Protein AF-A0A965PCT8-F1 (afdb_monomer_lite)

Secondary structure (DSSP, 8-state):
-EE-TTS-EE-SSSTT-HHHHHHHHHHTT---GGGSPPPHHHHHHHHHHHHHHHHHHHHHHHHHHHHHTTHHHHHHHHHHHHHHSTTSSTTHHHHHHHS-SSPPPS-GGGHHHHHHTTS-TT-EEEEE-TT--SSGGGGGGEEEHHHHHHSSS-SSSEEEEEEE-TT--S--GGGEEEE-EEEEEE--SSEE-SSTTSEEPP-SHHHHHHHHHHHHHHHHHHHHHHTPPEEEEEE-SSS-EEEEEE--SSSHHHHGGGTTTS-HHHHH-TTPEEEPTTSB-TTT-PBPEEEEE-------

Structure (mmCIF, N/CA/C/O backbone):
data_AF-A0A965PCT8-F1
#
_entry.id   AF-A0A965PCT8-F1
#
loop_
_atom_site.group_PDB
_atom_site.id
_atom_site.type_symbol
_atom_site.label_atom_id
_atom_site.label_alt_id
_atom_site.label_comp_id
_atom_site.label_asym_id
_atom_site.label_entity_id
_atom_site.label_seq_id
_atom_site.pdbx_PDB_ins_code
_atom_site.Cartn_x
_atom_site.Cartn_y
_atom_site.Cartn_z
_atom_site.occupancy
_atom_site.B_iso_or_equiv
_atom_site.auth_seq_id
_atom_site.auth_comp_id
_atom_site.auth_asym_id
_atom_site.auth_atom_id
_atom_site.pdbx_PDB_model_num
ATOM 1 N N . MET A 1 1 ? -53.221 8.698 -1.332 1.00 56.00 1 MET A N 1
ATOM 2 C CA . MET A 1 1 ? -52.367 8.460 -0.148 1.00 56.00 1 MET A CA 1
ATOM 3 C C . MET A 1 1 ? -52.777 7.121 0.449 1.00 56.00 1 MET A C 1
ATOM 5 O O . MET A 1 1 ? -53.973 6.864 0.465 1.00 56.00 1 MET A O 1
ATOM 9 N N . LYS A 1 2 ? -51.848 6.238 0.834 1.00 52.03 2 LYS A N 1
ATOM 10 C CA . LYS A 1 2 ? -52.188 4.989 1.538 1.00 52.03 2 LYS A CA 1
ATOM 11 C C . LYS A 1 2 ? -51.575 5.073 2.934 1.00 52.03 2 LYS A C 1
ATOM 13 O O . LYS A 1 2 ? -50.391 5.389 3.041 1.00 52.03 2 LYS A O 1
ATOM 18 N N . ILE A 1 3 ? -52.400 4.873 3.953 1.00 57.12 3 ILE A N 1
ATOM 19 C CA . ILE A 1 3 ? -51.958 4.699 5.336 1.00 57.12 3 ILE A CA 1
ATOM 20 C C . ILE A 1 3 ? -51.705 3.203 5.481 1.00 57.12 3 ILE A C 1
ATOM 22 O O . ILE A 1 3 ? -52.581 2.409 5.136 1.00 57.12 3 ILE A O 1
ATOM 26 N N . PHE A 1 4 ? -50.490 2.824 5.849 1.00 64.81 4 PHE A N 1
ATOM 27 C CA . PHE A 1 4 ? -50.163 1.436 6.155 1.00 64.81 4 PHE A CA 1
ATOM 28 C C . PHE A 1 4 ? -50.527 1.146 7.613 1.00 64.81 4 PHE A C 1
ATOM 30 O O . PHE A 1 4 ? -50.574 2.063 8.432 1.00 64.81 4 PHE A O 1
ATOM 37 N N . ASP A 1 5 ? -50.777 -0.121 7.940 1.00 58.00 5 ASP A N 1
ATOM 38 C CA . ASP A 1 5 ? -51.249 -0.538 9.271 1.00 58.00 5 ASP A CA 1
ATOM 39 C C . ASP A 1 5 ? -50.235 -0.250 10.397 1.00 58.00 5 ASP A C 1
ATOM 41 O O . ASP A 1 5 ? -50.584 -0.223 11.571 1.00 58.00 5 ASP A O 1
ATOM 45 N N . ASP A 1 6 ? -48.982 0.038 10.040 1.00 65.69 6 ASP A N 1
ATOM 46 C CA . ASP A 1 6 ? -47.916 0.483 10.943 1.00 65.69 6 ASP A CA 1
ATOM 47 C C . ASP A 1 6 ? -47.846 2.014 11.123 1.00 65.69 6 ASP A C 1
ATOM 49 O O . ASP A 1 6 ? -46.884 2.541 11.685 1.00 65.69 6 ASP A O 1
ATOM 53 N N . GLY A 1 7 ? -48.836 2.745 10.604 1.00 59.91 7 GLY A N 1
ATOM 54 C CA . GLY A 1 7 ? -48.911 4.201 10.675 1.00 59.91 7 GLY A CA 1
ATOM 55 C C . GLY A 1 7 ? -47.967 4.932 9.718 1.00 59.91 7 GLY A C 1
ATOM 56 O O . GLY A 1 7 ? -47.865 6.158 9.784 1.00 59.91 7 GLY A O 1
ATOM 57 N N . ARG A 1 8 ? -47.266 4.236 8.810 1.00 61.53 8 ARG A N 1
ATOM 58 C CA . ARG A 1 8 ? -46.458 4.895 7.775 1.00 61.53 8 ARG A CA 1
ATOM 59 C C . ARG A 1 8 ? -47.351 5.395 6.639 1.00 61.53 8 ARG A C 1
ATOM 61 O O . ARG A 1 8 ? -48.350 4.783 6.268 1.00 61.53 8 ARG A O 1
ATOM 68 N N . PHE A 1 9 ? -46.951 6.510 6.036 1.00 66.19 9 PHE A N 1
ATOM 69 C CA . PHE A 1 9 ? -47.604 7.101 4.868 1.00 66.19 9 PHE A CA 1
ATOM 70 C C . PHE A 1 9 ? -46.591 7.162 3.725 1.00 66.19 9 PHE A C 1
ATOM 72 O O . PHE A 1 9 ? -45.468 7.639 3.914 1.00 66.19 9 PHE A O 1
ATOM 79 N N . ALA A 1 10 ? -46.971 6.696 2.535 1.00 66.75 10 ALA A N 1
ATOM 80 C CA . ALA A 1 10 ? -46.157 6.855 1.331 1.00 66.75 10 ALA A CA 1
ATOM 81 C C . ALA A 1 10 ? -47.017 7.229 0.120 1.00 66.75 10 ALA A C 1
ATOM 83 O O . ALA A 1 10 ? -48.188 6.840 0.004 1.00 66.75 10 ALA A O 1
ATOM 84 N N . CYS A 1 11 ? -46.424 7.973 -0.814 1.00 72.00 11 CYS A N 1
ATOM 85 C CA . CYS A 1 11 ? -47.025 8.177 -2.122 1.00 72.00 11 CYS A CA 1
ATOM 86 C C . CYS A 1 11 ? -47.074 6.842 -2.866 1.00 72.00 11 CYS A C 1
ATOM 88 O O . CYS A 1 11 ? -46.042 6.222 -3.110 1.00 72.00 11 CYS A O 1
ATOM 90 N N . ARG A 1 12 ? -48.274 6.410 -3.267 1.00 74.25 12 ARG A N 1
ATOM 91 C CA . ARG A 1 12 ? -48.452 5.183 -4.061 1.00 74.25 12 ARG A CA 1
ATOM 92 C C . ARG A 1 12 ? -47.801 5.292 -5.447 1.00 74.25 12 ARG A C 1
ATOM 94 O O . ARG A 1 12 ? -47.441 4.271 -6.011 1.00 74.25 12 ARG A O 1
ATOM 101 N N . LYS A 1 13 ? -47.671 6.512 -5.982 1.00 78.31 13 LYS A N 1
ATOM 102 C CA . LYS A 1 13 ? -47.160 6.780 -7.334 1.00 78.31 13 LYS A CA 1
ATOM 103 C C . LYS A 1 13 ? -45.629 6.896 -7.390 1.00 78.31 13 LYS A C 1
ATOM 105 O O . LYS A 1 13 ? -45.053 6.571 -8.417 1.00 78.31 13 LYS A O 1
ATOM 110 N N . CYS A 1 14 ? -44.988 7.298 -6.291 1.00 78.12 14 CYS A N 1
ATOM 111 C CA . CYS A 1 14 ? -43.535 7.491 -6.197 1.00 78.12 14 CYS A CA 1
ATOM 112 C C . CYS A 1 14 ? -42.961 6.683 -5.018 1.00 78.12 14 CYS A C 1
ATOM 114 O O . CYS A 1 14 ? -42.423 7.243 -4.061 1.00 78.12 14 CYS A O 1
ATOM 116 N N . GLN A 1 15 ? -43.152 5.360 -5.022 1.00 70.19 15 GLN A N 1
ATOM 117 C CA . GLN A 1 15 ? -42.608 4.500 -3.967 1.00 70.19 15 GLN A CA 1
ATOM 118 C C . GLN A 1 15 ? -41.072 4.492 -4.013 1.00 70.19 15 GLN A C 1
ATOM 120 O O . GLN A 1 15 ? -40.483 4.290 -5.067 1.00 70.19 15 GLN A O 1
ATOM 125 N N . GLY A 1 16 ? -40.426 4.708 -2.862 1.00 74.69 16 GLY A N 1
ATOM 126 C CA . GLY A 1 16 ? -38.961 4.702 -2.726 1.00 74.69 16 GLY A CA 1
ATOM 127 C C . GLY A 1 16 ? -38.271 6.049 -2.976 1.00 74.69 16 GLY A C 1
ATOM 128 O O . GLY A 1 16 ? -37.110 6.206 -2.602 1.00 74.69 16 GLY A O 1
ATOM 129 N N . ASP A 1 17 ? -38.978 7.041 -3.518 1.00 77.69 17 ASP A N 1
ATOM 130 C CA . ASP A 1 17 ? -38.427 8.377 -3.756 1.00 77.69 17 ASP A CA 1
ATOM 131 C C . ASP A 1 17 ? -38.306 9.168 -2.440 1.00 77.69 17 ASP A C 1
ATOM 133 O O . ASP A 1 17 ? -39.295 9.582 -1.822 1.00 77.69 17 ASP A O 1
ATOM 137 N N . GLN A 1 18 ? -37.064 9.372 -1.994 1.00 74.38 18 GLN A N 1
ATOM 138 C CA . GLN A 1 18 ? -36.769 10.101 -0.762 1.00 74.38 18 GLN A CA 1
ATOM 139 C C . GLN A 1 18 ? -37.053 11.604 -0.863 1.00 74.38 18 GLN A C 1
ATOM 141 O O . GLN A 1 18 ? -37.349 12.217 0.163 1.00 74.38 18 GLN A O 1
ATOM 146 N N . GLY A 1 19 ? -36.956 12.204 -2.052 1.00 77.38 19 GLY A N 1
ATOM 147 C CA . GLY A 1 19 ? -37.267 13.616 -2.276 1.00 77.38 19 GLY A CA 1
ATOM 148 C C . GLY A 1 19 ? -38.768 13.856 -2.169 1.00 77.38 19 GLY A C 1
ATOM 149 O O . GLY A 1 19 ? -39.216 14.663 -1.356 1.00 77.38 19 GLY A O 1
ATOM 150 N N . HIS A 1 20 ? -39.552 13.045 -2.874 1.00 76.88 20 HIS A N 1
ATOM 151 C CA . HIS A 1 20 ? -41.008 13.147 -2.852 1.00 76.88 20 HIS A CA 1
ATOM 152 C C . HIS A 1 20 ? -41.611 12.835 -1.470 1.00 76.88 20 HIS A C 1
ATOM 154 O O . HIS A 1 20 ? -42.574 13.463 -1.026 1.00 76.88 20 HIS A O 1
ATOM 160 N N . ARG A 1 21 ? -41.016 11.893 -0.726 1.00 70.69 21 ARG A N 1
ATOM 161 C CA . ARG A 1 21 ? -41.413 11.616 0.663 1.00 70.69 21 ARG A CA 1
ATOM 162 C C . ARG A 1 21 ? -41.174 12.818 1.587 1.00 70.69 21 ARG A C 1
ATOM 164 O O . ARG A 1 21 ? -42.000 13.055 2.465 1.00 70.69 21 ARG A O 1
ATOM 171 N N . LYS A 1 22 ? -40.091 13.581 1.385 1.00 70.88 22 LYS A N 1
ATOM 172 C CA . LYS A 1 22 ? -39.810 14.808 2.154 1.00 70.88 22 LYS A CA 1
ATOM 173 C C . LYS A 1 22 ? -40.828 15.906 1.869 1.00 70.88 22 LYS A C 1
ATOM 175 O O . LYS A 1 22 ? -41.275 16.550 2.809 1.00 70.88 22 LYS A O 1
ATOM 180 N N . GLU A 1 23 ? -41.225 16.088 0.612 1.00 76.75 23 GLU A N 1
ATOM 181 C CA . GLU A 1 23 ? -42.255 17.069 0.242 1.00 76.75 23 GLU A CA 1
ATOM 182 C C . GLU A 1 23 ? -43.597 16.759 0.910 1.00 76.75 23 GLU A C 1
ATOM 184 O O . GLU A 1 23 ? -44.227 17.646 1.479 1.00 76.75 23 GLU A O 1
ATOM 189 N N . ILE A 1 24 ? -44.007 15.486 0.926 1.00 71.81 24 ILE A N 1
ATOM 190 C CA . ILE A 1 24 ? -45.234 15.059 1.613 1.00 71.81 24 ILE A CA 1
ATOM 191 C C . ILE A 1 24 ? -45.143 15.304 3.122 1.00 71.81 24 ILE A C 1
ATOM 193 O O . ILE A 1 24 ? -46.118 15.742 3.726 1.00 71.81 24 ILE A O 1
ATOM 197 N N . TRP A 1 25 ? -43.989 15.039 3.742 1.00 72.75 25 TRP A N 1
ATOM 198 C CA . TRP A 1 25 ? -43.780 15.290 5.172 1.00 72.75 25 TRP A CA 1
ATOM 199 C C . TRP A 1 25 ? -43.828 16.783 5.505 1.00 72.75 25 TRP A C 1
ATOM 201 O O . TRP A 1 25 ? -44.494 17.165 6.466 1.00 72.75 25 TRP A O 1
ATOM 211 N N . ALA A 1 26 ? -43.212 17.620 4.667 1.00 73.06 26 ALA A N 1
ATOM 212 C CA . ALA A 1 26 ? -43.273 19.071 4.789 1.00 73.06 26 ALA A CA 1
ATOM 213 C C . ALA A 1 26 ? -44.715 19.593 4.657 1.00 73.06 26 ALA A C 1
ATOM 215 O O . ALA A 1 26 ? -45.154 20.385 5.490 1.00 73.06 26 ALA A O 1
ATOM 216 N N . LEU A 1 27 ? -45.479 19.101 3.673 1.00 75.31 27 LEU A N 1
ATOM 217 C CA . LEU A 1 27 ? -46.894 19.452 3.483 1.00 75.31 27 LEU A CA 1
ATO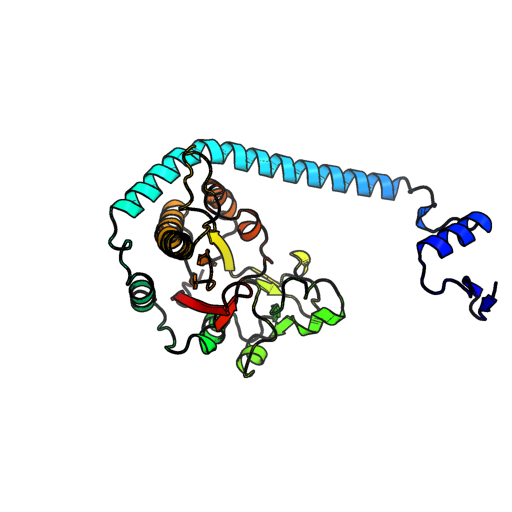M 218 C C . LEU A 1 27 ? -47.786 18.980 4.640 1.00 75.31 27 LEU A C 1
ATOM 220 O O . LEU A 1 27 ? -48.744 19.660 4.993 1.00 75.31 27 LEU A O 1
ATOM 224 N N . ALA A 1 28 ? -47.466 17.836 5.247 1.00 71.19 28 ALA A N 1
ATOM 225 C CA . ALA A 1 28 ? -48.177 17.301 6.407 1.00 71.19 28 ALA A CA 1
ATOM 226 C C . ALA A 1 28 ? -47.763 17.958 7.740 1.00 71.19 28 ALA A C 1
ATOM 228 O O . ALA A 1 28 ? -48.263 17.564 8.792 1.00 71.19 28 ALA A O 1
ATOM 229 N N . GLY A 1 29 ? -46.830 18.918 7.726 1.00 69.06 29 GLY A N 1
ATOM 230 C CA . GLY A 1 29 ? -46.303 19.558 8.936 1.00 69.06 29 GLY A CA 1
ATOM 231 C C . GLY A 1 29 ? -45.450 18.634 9.816 1.00 69.06 29 GLY A C 1
ATOM 232 O O . GLY A 1 29 ? -45.104 19.000 10.941 1.00 69.06 29 GLY A O 1
ATOM 233 N N . ILE A 1 30 ? -45.087 17.447 9.321 1.00 68.56 30 ILE A N 1
ATOM 234 C CA . ILE A 1 30 ? -44.242 16.483 10.025 1.00 68.56 30 ILE A CA 1
ATOM 235 C C . ILE A 1 30 ? -42.791 16.904 9.804 1.00 68.56 30 ILE A C 1
ATOM 237 O O . ILE A 1 30 ? -42.166 16.571 8.797 1.00 68.56 30 ILE A O 1
ATOM 241 N N . ARG A 1 31 ? -42.256 17.660 10.762 1.00 61.47 31 ARG A N 1
ATOM 242 C CA . ARG A 1 31 ? -40.830 17.996 10.821 1.00 61.47 31 ARG A CA 1
ATOM 243 C C . ARG A 1 31 ? -40.025 16.713 11.011 1.00 61.47 31 ARG A C 1
ATOM 245 O O . ARG A 1 31 ? -40.294 15.944 11.933 1.00 61.47 31 ARG A O 1
ATOM 252 N N . GLY A 1 32 ? -39.064 16.456 10.126 1.00 63.03 32 GLY A N 1
ATOM 253 C CA . GLY A 1 32 ? -38.216 15.272 10.243 1.00 63.03 32 GLY A CA 1
ATOM 254 C C . GLY A 1 32 ? -37.341 15.351 11.497 1.00 63.03 32 GLY A C 1
ATOM 255 O O . GLY A 1 32 ? -37.091 16.433 12.017 1.00 63.03 32 GLY A O 1
ATOM 256 N N . GLU A 1 33 ? -36.779 14.230 11.957 1.00 56.91 33 GLU A N 1
ATOM 257 C CA . GLU A 1 33 ? -35.788 14.227 13.055 1.00 56.91 33 GLU A CA 1
ATOM 258 C C . GLU A 1 33 ? -34.595 15.172 12.813 1.00 56.91 33 GLU A C 1
ATOM 260 O O . GLU A 1 33 ? -33.949 15.600 13.766 1.00 56.91 33 GLU A O 1
ATOM 265 N N . ARG A 1 34 ? -34.316 15.532 11.551 1.00 57.81 34 ARG A N 1
ATOM 266 C CA . ARG A 1 34 ? -33.291 16.520 11.170 1.00 57.81 34 ARG A CA 1
ATOM 267 C C . ARG A 1 34 ? -33.723 17.982 11.326 1.00 57.81 34 ARG A C 1
ATOM 269 O O . ARG A 1 34 ? -32.855 18.843 11.346 1.00 57.81 34 ARG A O 1
ATOM 276 N N . ASP A 1 35 ? -35.019 18.253 11.455 1.00 60.84 35 ASP A N 1
ATOM 277 C CA . ASP A 1 35 ? -35.570 19.598 11.675 1.00 60.84 35 ASP A CA 1
ATOM 278 C C . ASP A 1 35 ? -35.685 19.932 13.170 1.00 60.84 35 ASP A C 1
ATOM 280 O O . ASP A 1 35 ? -36.128 21.026 13.539 1.00 60.84 35 ASP A O 1
ATOM 284 N N . ARG A 1 36 ? -35.302 18.998 14.057 1.00 73.00 36 ARG A N 1
ATOM 285 C CA . ARG A 1 36 ? -35.194 19.299 15.482 1.00 73.00 36 ARG A CA 1
ATOM 286 C C . ARG A 1 36 ? -34.071 20.322 15.676 1.00 73.00 36 ARG A C 1
ATOM 288 O O . ARG A 1 36 ? -32.978 20.122 15.139 1.00 73.00 36 ARG A O 1
ATOM 295 N N . PRO A 1 37 ? -34.300 21.400 16.445 1.00 76.38 37 PRO A N 1
ATOM 296 C CA . PRO A 1 37 ? -33.230 22.309 16.810 1.00 76.38 37 PRO A CA 1
ATOM 297 C C . PRO A 1 37 ? -32.115 21.508 17.474 1.00 76.38 37 PRO A C 1
ATOM 299 O O . PRO A 1 37 ? -32.353 20.780 18.438 1.00 76.38 37 PRO A O 1
ATOM 302 N N . GLU A 1 38 ? -30.907 21.625 16.936 1.00 82.25 38 GLU A N 1
ATOM 303 C CA . GLU A 1 38 ? -29.738 20.961 17.495 1.00 82.25 38 GLU A CA 1
ATOM 304 C C . GLU A 1 38 ? -29.560 21.404 18.954 1.00 82.25 38 GLU A C 1
ATOM 306 O O . GLU A 1 38 ? -29.545 22.605 19.270 1.00 82.25 38 GLU A O 1
ATOM 311 N N . THR A 1 39 ? -29.460 20.435 19.863 1.00 90.94 39 THR A N 1
ATOM 312 C CA . THR A 1 39 ? -29.333 20.735 21.289 1.00 90.94 39 THR A CA 1
ATOM 313 C C . THR A 1 39 ? -28.009 21.460 21.560 1.00 90.94 39 THR A C 1
ATOM 315 O O . THR A 1 39 ? -27.023 21.262 20.841 1.00 90.94 39 THR A O 1
ATOM 318 N N . PRO A 1 40 ? -27.908 22.265 22.636 1.00 92.62 40 PRO A N 1
ATOM 319 C CA . PRO A 1 40 ? -26.640 22.890 23.012 1.00 92.62 40 PRO A CA 1
ATOM 320 C C . PRO A 1 40 ? -25.485 21.888 23.166 1.00 92.62 40 PRO A C 1
ATOM 322 O O . PRO A 1 40 ? -24.339 22.226 22.877 1.00 92.62 40 PRO A O 1
ATOM 325 N N . ARG A 1 41 ? -25.778 20.650 23.590 1.00 88.50 41 ARG A N 1
ATOM 326 C CA . ARG A 1 41 ? -24.794 19.567 23.725 1.00 88.50 41 ARG A CA 1
ATOM 327 C C . ARG A 1 41 ? -24.319 19.046 22.365 1.00 88.50 41 ARG A C 1
ATOM 329 O O . ARG A 1 41 ? -23.115 18.897 22.183 1.00 88.50 41 ARG A O 1
ATOM 336 N N . GLU A 1 42 ? -25.230 18.800 21.423 1.00 84.88 42 GLU A N 1
ATOM 337 C CA . GLU A 1 42 ? -24.893 18.352 20.061 1.00 84.88 42 GLU A CA 1
ATOM 338 C C . GLU A 1 42 ? -24.087 19.408 19.303 1.00 84.88 42 GLU A C 1
ATOM 340 O O . GLU A 1 42 ? -23.048 19.084 18.730 1.00 84.88 42 GLU A O 1
ATOM 345 N N . ARG A 1 43 ? -24.490 20.682 19.394 1.00 88.19 43 ARG A N 1
ATOM 346 C CA . ARG A 1 43 ? -23.752 21.801 18.794 1.00 88.19 43 ARG A CA 1
ATOM 347 C C . ARG A 1 43 ? -22.326 21.896 19.342 1.00 88.19 43 ARG A C 1
ATOM 349 O O . ARG A 1 43 ? -21.382 21.946 18.559 1.00 88.19 43 ARG A O 1
ATOM 356 N N . ARG A 1 44 ? -22.150 21.833 20.672 1.00 90.12 44 ARG A N 1
ATOM 357 C CA . ARG A 1 44 ? -20.816 21.807 21.307 1.00 90.12 44 ARG A CA 1
ATOM 358 C C . ARG A 1 44 ? -19.984 20.609 20.850 1.00 90.12 44 ARG A C 1
ATOM 360 O O . ARG A 1 44 ? -18.798 20.767 20.585 1.00 90.12 44 ARG A O 1
ATOM 367 N N . ALA A 1 45 ? -20.586 19.423 20.743 1.00 83.69 45 ALA A N 1
ATOM 368 C CA . ALA A 1 45 ? -19.892 18.226 20.273 1.00 83.69 45 ALA A CA 1
ATOM 369 C C . ALA A 1 45 ? -19.462 18.348 18.801 1.00 83.69 45 ALA A C 1
ATOM 371 O O . ALA A 1 45 ? -18.345 17.967 18.458 1.00 83.69 45 ALA A O 1
ATOM 372 N N . ARG A 1 46 ? -20.311 18.913 17.933 1.00 88.38 46 ARG A N 1
ATOM 373 C CA . ARG A 1 46 ? -19.975 19.176 16.527 1.00 88.38 46 ARG A CA 1
ATOM 374 C C . ARG A 1 46 ? -18.852 20.202 16.400 1.00 88.38 46 ARG A C 1
ATOM 376 O O . ARG A 1 46 ? -17.900 19.963 15.666 1.00 88.38 46 ARG A O 1
ATOM 383 N N . GLU A 1 47 ? -18.940 21.313 17.126 1.00 92.19 47 GLU A N 1
ATOM 384 C CA . GLU A 1 47 ? -17.893 22.342 17.157 1.00 92.19 47 GLU A CA 1
ATOM 385 C C . GLU A 1 47 ? -16.565 21.791 17.686 1.00 92.19 47 GLU A C 1
ATOM 387 O O . GLU A 1 47 ? -15.517 22.109 17.132 1.00 92.19 47 GLU A O 1
ATOM 392 N N . ALA A 1 48 ? -16.594 20.940 18.716 1.00 88.12 48 ALA A N 1
ATOM 393 C CA . ALA A 1 48 ? -15.399 20.275 19.227 1.00 88.12 48 ALA A CA 1
ATOM 394 C C . ALA A 1 48 ? -14.746 19.381 18.160 1.00 88.12 48 ALA A C 1
ATOM 396 O O . ALA A 1 48 ? -13.549 19.516 17.930 1.00 88.12 48 ALA A O 1
ATOM 397 N N . ARG A 1 49 ? -15.533 18.558 17.449 1.00 83.25 49 ARG A N 1
ATOM 398 C CA . ARG A 1 49 ? -15.038 17.714 16.343 1.00 83.25 49 ARG A CA 1
ATOM 399 C C . ARG A 1 49 ? -14.451 18.531 15.194 1.00 83.25 49 ARG A C 1
ATOM 401 O O . ARG A 1 49 ? -13.436 18.145 14.631 1.00 83.25 49 ARG A O 1
ATOM 408 N N . LEU A 1 50 ? -15.080 19.653 14.840 1.00 83.62 50 LEU A N 1
ATOM 409 C CA . LEU A 1 50 ? -14.553 20.552 13.808 1.00 83.62 50 LEU A CA 1
ATOM 410 C C . LEU A 1 50 ? -13.220 21.167 14.246 1.00 83.62 50 LEU A C 1
ATOM 412 O O . LEU A 1 50 ? -12.264 21.130 13.486 1.00 83.62 50 LEU A O 1
ATOM 416 N N . ARG A 1 51 ? -13.119 21.652 15.490 1.00 87.69 51 ARG A N 1
ATOM 417 C CA . ARG A 1 51 ? -11.866 22.209 16.027 1.00 87.69 51 ARG A CA 1
ATOM 418 C C . ARG A 1 51 ? -10.745 21.181 16.114 1.00 87.69 51 ARG A C 1
ATOM 420 O O . ARG A 1 51 ? -9.592 21.550 15.922 1.00 87.69 51 ARG A O 1
ATOM 427 N N . GLU A 1 52 ? -11.068 19.943 16.470 1.00 79.06 52 GLU A N 1
ATOM 428 C CA . GLU A 1 52 ? -10.120 18.829 16.493 1.00 79.06 52 GLU A CA 1
ATOM 429 C C . GLU A 1 52 ? -9.601 18.548 15.083 1.00 79.06 52 GLU A C 1
ATOM 431 O O . GLU A 1 52 ? -8.395 18.622 14.870 1.00 79.06 52 GLU A O 1
ATOM 436 N N . ARG A 1 53 ? -10.499 18.406 14.100 1.00 70.81 53 ARG A N 1
ATOM 437 C CA . ARG A 1 53 ? -10.126 18.253 12.688 1.00 70.81 53 ARG A CA 1
ATOM 438 C C . ARG A 1 53 ? -9.261 19.413 12.181 1.00 70.81 53 ARG A C 1
ATOM 440 O O . ARG A 1 53 ? -8.245 19.182 11.542 1.00 70.81 53 ARG A O 1
ATOM 447 N N . ASP A 1 54 ? -9.618 20.655 12.510 1.00 80.19 54 ASP A N 1
ATOM 448 C CA . ASP A 1 54 ? -8.852 21.846 12.114 1.00 80.19 54 ASP A CA 1
ATOM 449 C C . ASP A 1 54 ? -7.484 21.934 12.822 1.00 80.19 54 ASP A C 1
ATOM 451 O O . ASP A 1 54 ? -6.579 22.632 12.359 1.00 80.19 54 ASP A O 1
ATOM 455 N N . ARG A 1 55 ? -7.321 21.311 13.998 1.00 77.94 55 ARG A N 1
ATOM 456 C CA . ARG A 1 55 ? -6.012 21.179 14.662 1.00 77.94 55 ARG A CA 1
ATOM 457 C C . ARG A 1 55 ? -5.180 20.105 13.977 1.00 77.94 55 ARG A C 1
ATOM 459 O O . ARG A 1 55 ? -4.057 20.405 13.600 1.00 77.94 55 ARG A O 1
ATOM 466 N N . GLU A 1 56 ? -5.747 18.924 13.748 1.00 66.56 56 GLU A N 1
ATOM 467 C CA . GLU A 1 56 ? -5.088 17.830 13.025 1.00 66.56 56 GLU A CA 1
ATOM 468 C C . GLU A 1 56 ? -4.619 18.272 11.633 1.00 66.56 56 GLU A C 1
ATOM 470 O O . GLU A 1 56 ? -3.499 17.971 11.228 1.00 66.56 56 GLU A O 1
ATOM 475 N N . GLU A 1 57 ? -5.444 19.036 10.914 1.00 69.12 57 GLU A N 1
ATOM 476 C CA . GLU A 1 57 ? -5.109 19.573 9.595 1.00 69.12 57 GLU A CA 1
ATOM 477 C C . GLU A 1 57 ? -3.974 20.606 9.661 1.00 69.12 57 GLU A C 1
ATOM 479 O O . GLU A 1 57 ? -3.046 20.546 8.855 1.00 69.12 57 GLU A O 1
ATOM 484 N N . ARG A 1 58 ? -3.979 21.499 10.661 1.00 73.19 58 ARG A N 1
ATOM 485 C CA . ARG A 1 58 ? -2.886 22.465 10.875 1.00 73.19 58 ARG A CA 1
ATOM 486 C C . ARG A 1 58 ? -1.585 21.800 11.300 1.00 73.19 58 ARG A C 1
ATOM 488 O O . ARG A 1 58 ? -0.530 22.175 10.797 1.00 73.19 58 ARG A O 1
ATOM 495 N N . ASP A 1 59 ? -1.647 20.823 12.197 1.00 64.00 59 ASP A N 1
ATOM 496 C CA . ASP A 1 59 ? -0.477 20.058 12.624 1.00 64.00 59 ASP A CA 1
ATOM 497 C C . ASP A 1 59 ? 0.092 19.268 11.436 1.00 64.00 59 ASP A C 1
ATOM 499 O O . ASP A 1 59 ? 1.302 19.296 11.194 1.00 64.00 59 ASP A O 1
ATOM 503 N N . ARG A 1 60 ? -0.778 18.662 10.612 1.00 61.75 60 ARG A N 1
ATOM 504 C CA . ARG A 1 60 ? -0.407 18.027 9.338 1.00 61.75 60 ARG A CA 1
ATOM 505 C C . ARG A 1 60 ? 0.284 19.021 8.409 1.00 61.75 60 ARG A C 1
ATOM 507 O O . ARG A 1 60 ? 1.356 18.719 7.887 1.00 61.75 60 ARG A O 1
ATOM 514 N N . GLU A 1 61 ? -0.290 20.201 8.203 1.00 67.00 61 GLU A N 1
ATOM 515 C CA . GLU A 1 61 ? 0.275 21.215 7.314 1.00 67.00 61 GLU A CA 1
ATOM 516 C C . GLU A 1 61 ? 1.611 21.767 7.831 1.00 67.00 61 GLU A C 1
ATOM 518 O O . GLU A 1 61 ? 2.546 21.931 7.049 1.00 67.00 61 GLU A O 1
ATOM 523 N N . ALA A 1 62 ? 1.756 21.977 9.141 1.00 66.94 62 ALA A N 1
ATOM 524 C CA . ALA A 1 62 ? 3.003 22.427 9.757 1.00 66.94 62 ALA A CA 1
ATOM 525 C C . ALA A 1 62 ? 4.125 21.387 9.611 1.00 66.94 62 ALA A C 1
ATOM 527 O O . ALA A 1 62 ? 5.259 21.733 9.259 1.00 66.94 62 ALA A O 1
ATOM 528 N N . VAL A 1 63 ? 3.806 20.106 9.822 1.00 55.69 63 VAL A N 1
ATOM 529 C CA . VAL A 1 63 ? 4.723 18.985 9.581 1.00 55.69 63 VAL A CA 1
ATOM 530 C C . VAL A 1 63 ? 5.124 18.947 8.103 1.00 55.69 63 VAL A C 1
ATOM 532 O O . VAL A 1 63 ? 6.316 18.960 7.795 1.00 55.69 63 VAL A O 1
ATOM 535 N N . LEU A 1 64 ? 4.160 19.011 7.178 1.00 53.72 64 LEU A N 1
ATOM 536 C CA . LEU A 1 64 ? 4.425 19.057 5.735 1.00 53.72 64 LEU A CA 1
ATOM 537 C C . LEU A 1 64 ? 5.288 20.263 5.338 1.00 53.72 64 LEU A C 1
ATOM 539 O O . LEU A 1 64 ? 6.218 20.120 4.548 1.00 53.72 64 LEU A O 1
ATOM 543 N N . ALA A 1 65 ? 5.028 21.447 5.893 1.00 63.97 65 ALA A N 1
ATOM 544 C CA . ALA A 1 65 ? 5.778 22.664 5.600 1.00 63.97 65 ALA A CA 1
ATOM 545 C C . ALA A 1 65 ? 7.231 22.582 6.086 1.00 63.97 65 ALA A C 1
ATOM 547 O O . ALA A 1 65 ? 8.141 22.995 5.362 1.00 63.97 65 ALA A O 1
ATOM 548 N N . ARG A 1 66 ? 7.471 22.024 7.283 1.00 61.88 66 ARG A N 1
ATOM 549 C CA . ARG A 1 66 ? 8.827 21.754 7.786 1.00 61.88 66 ARG A CA 1
ATOM 550 C C . ARG A 1 66 ? 9.573 20.808 6.848 1.00 61.88 66 ARG A C 1
ATOM 552 O O . ARG A 1 66 ? 10.736 21.055 6.539 1.00 61.88 66 ARG A O 1
ATOM 559 N N . TRP A 1 67 ? 8.904 19.766 6.367 1.00 54.28 67 TRP A N 1
ATOM 560 C CA . TRP A 1 67 ? 9.531 18.746 5.533 1.00 54.28 67 TRP A CA 1
ATOM 561 C C . TRP A 1 67 ? 9.739 19.166 4.077 1.00 54.28 67 TRP A C 1
ATOM 563 O O . TRP A 1 67 ? 10.786 18.857 3.517 1.00 54.28 67 TRP A O 1
ATOM 573 N N . ARG A 1 68 ? 8.848 19.974 3.487 1.00 58.34 68 ARG A N 1
ATOM 574 C CA . ARG A 1 68 ? 9.053 20.584 2.156 1.00 58.34 68 ARG A CA 1
ATOM 575 C C . ARG A 1 68 ? 10.341 21.407 2.073 1.00 58.34 68 ARG A C 1
ATOM 577 O O . ARG A 1 68 ? 10.942 21.489 1.009 1.00 58.34 68 ARG A O 1
ATOM 584 N N . ARG A 1 69 ? 10.794 21.989 3.191 1.00 64.00 69 ARG A N 1
ATOM 585 C CA . ARG A 1 69 ? 12.086 22.697 3.259 1.00 64.00 69 ARG A CA 1
ATOM 586 C C . ARG A 1 69 ? 13.291 21.754 3.175 1.00 64.00 69 ARG A C 1
ATOM 588 O O . ARG A 1 69 ? 14.358 22.193 2.768 1.00 64.00 69 ARG A O 1
ATOM 595 N N . LEU A 1 70 ? 13.128 20.490 3.565 1.00 55.78 70 LEU A N 1
ATOM 596 C CA . LEU A 1 70 ? 14.182 19.468 3.591 1.00 55.78 70 LEU A CA 1
ATOM 597 C C . LEU A 1 70 ? 14.177 18.570 2.338 1.00 55.78 70 LEU A C 1
ATOM 599 O O . LEU A 1 70 ? 15.185 17.931 2.043 1.00 55.78 70 LEU A O 1
ATOM 603 N N . ALA A 1 71 ? 13.078 18.571 1.576 1.00 56.06 71 ALA A N 1
ATOM 604 C CA . ALA A 1 71 ? 12.889 17.766 0.369 1.00 56.06 71 ALA A CA 1
ATOM 605 C C . ALA A 1 71 ? 13.987 17.928 -0.710 1.00 56.06 71 ALA A C 1
ATOM 607 O O . ALA A 1 71 ? 14.417 16.905 -1.236 1.00 56.06 71 ALA A O 1
ATOM 608 N N . PRO A 1 72 ? 14.539 19.128 -1.008 1.00 60.75 72 PRO A N 1
ATOM 609 C CA . PRO A 1 72 ? 15.594 19.257 -2.021 1.00 60.75 72 PRO A CA 1
ATOM 610 C C . PRO A 1 72 ? 16.865 18.459 -1.695 1.00 60.75 72 PRO A C 1
ATOM 612 O O . PRO A 1 72 ? 17.409 17.784 -2.560 1.00 60.75 72 PRO A O 1
ATOM 615 N N . ALA A 1 73 ? 17.299 18.458 -0.431 1.00 62.81 73 ALA A N 1
ATOM 616 C CA . ALA A 1 73 ? 18.465 17.680 -0.011 1.00 62.81 73 ALA A CA 1
ATOM 617 C C . ALA A 1 73 ? 18.188 16.169 -0.066 1.00 62.81 73 ALA A C 1
ATOM 619 O O . ALA A 1 73 ? 19.050 15.382 -0.454 1.00 62.81 73 ALA A O 1
ATOM 620 N N . ALA A 1 74 ? 16.966 15.757 0.287 1.00 58.91 74 ALA A N 1
ATOM 621 C CA . ALA A 1 74 ? 16.535 14.369 0.158 1.00 58.91 74 ALA A CA 1
ATOM 622 C C . ALA A 1 74 ? 16.478 13.928 -1.316 1.00 58.91 74 ALA A C 1
ATOM 624 O O . ALA A 1 74 ? 16.898 12.817 -1.638 1.00 58.91 74 ALA A O 1
ATOM 625 N N . ARG A 1 75 ? 16.031 14.817 -2.213 1.00 63.06 75 ARG A N 1
ATOM 626 C CA . ARG A 1 75 ? 16.035 14.616 -3.665 1.00 63.06 75 ARG A CA 1
ATOM 627 C C . ARG A 1 75 ? 17.453 14.369 -4.169 1.00 63.06 75 ARG A C 1
ATOM 629 O O . ARG A 1 75 ? 17.677 13.345 -4.800 1.00 63.06 75 ARG A O 1
ATOM 636 N N . ASP A 1 76 ? 18.416 15.221 -3.838 1.00 65.62 76 ASP A N 1
ATOM 637 C CA . ASP A 1 76 ? 19.799 15.055 -4.306 1.00 65.62 76 ASP A CA 1
ATOM 638 C C . ASP A 1 76 ? 20.418 13.725 -3.843 1.00 65.62 76 ASP A C 1
ATOM 640 O O . ASP A 1 76 ? 21.115 13.058 -4.608 1.00 65.62 76 ASP A O 1
ATOM 644 N N . VAL A 1 77 ? 20.099 13.275 -2.624 1.00 64.31 77 VAL A N 1
ATOM 645 C CA . VAL A 1 77 ? 20.532 11.961 -2.120 1.00 64.31 77 VAL A CA 1
ATOM 646 C C . VAL A 1 77 ? 19.879 10.812 -2.894 1.00 64.31 77 VAL A C 1
ATOM 648 O O . VAL A 1 77 ? 20.570 9.867 -3.278 1.00 64.31 77 VAL A O 1
ATOM 651 N N . VAL A 1 78 ? 18.568 10.883 -3.146 1.00 62.75 78 VAL A N 1
ATOM 652 C CA . VAL A 1 78 ? 17.827 9.861 -3.907 1.00 62.75 78 VAL A CA 1
ATOM 653 C C . VAL A 1 78 ? 18.324 9.787 -5.351 1.00 62.75 78 VAL A C 1
ATOM 655 O O . VAL A 1 78 ? 18.616 8.699 -5.844 1.00 62.75 78 VAL A O 1
ATOM 658 N N . PHE A 1 79 ? 18.467 10.930 -6.024 1.00 65.19 79 PHE A N 1
ATOM 659 C CA . PHE A 1 79 ? 18.932 10.994 -7.410 1.00 65.19 79 PHE A CA 1
ATOM 660 C C . PHE A 1 79 ? 20.413 10.608 -7.535 1.00 65.19 79 PHE A C 1
ATOM 662 O O . PHE A 1 79 ? 20.770 9.887 -8.466 1.00 65.19 79 PHE A O 1
ATOM 669 N N . GLY A 1 80 ? 21.264 10.979 -6.574 1.00 64.44 80 GLY A N 1
ATOM 670 C CA . GLY A 1 80 ? 22.652 10.513 -6.519 1.00 64.44 80 GLY A CA 1
ATOM 671 C C . GLY A 1 80 ? 22.753 8.995 -6.323 1.00 64.44 80 GLY A C 1
ATOM 672 O O . GLY A 1 80 ? 23.541 8.328 -6.995 1.00 64.44 80 GLY A O 1
ATOM 673 N N . ALA A 1 81 ? 21.909 8.415 -5.462 1.00 61.88 81 ALA A N 1
ATOM 674 C CA . ALA A 1 81 ? 21.825 6.965 -5.284 1.00 61.88 81 ALA A CA 1
ATOM 675 C C . ALA A 1 81 ? 21.277 6.244 -6.529 1.00 61.88 81 ALA A C 1
ATOM 677 O O . ALA A 1 81 ? 21.698 5.122 -6.822 1.00 61.88 81 ALA A O 1
ATOM 678 N N . TRP A 1 82 ? 20.364 6.888 -7.264 1.00 62.56 82 TRP A N 1
ATOM 679 C CA . TRP A 1 82 ? 19.805 6.378 -8.516 1.00 62.56 82 TRP A CA 1
ATOM 680 C C . TRP A 1 82 ? 20.852 6.329 -9.633 1.00 62.56 82 TRP A C 1
ATOM 682 O O . TRP A 1 82 ? 20.987 5.303 -10.293 1.00 62.56 82 TRP A O 1
ATOM 692 N N . GLN A 1 83 ? 21.651 7.388 -9.790 1.00 57.66 83 GLN A N 1
ATOM 693 C CA . GLN A 1 83 ? 22.711 7.455 -10.802 1.00 57.66 83 GLN A CA 1
ATOM 694 C C . GLN A 1 83 ? 23.888 6.508 -10.507 1.00 57.66 83 GLN A C 1
ATOM 696 O O . GLN A 1 83 ? 24.560 6.056 -11.431 1.00 57.66 83 GLN A O 1
ATOM 701 N N . GLY A 1 84 ? 24.141 6.192 -9.231 1.00 53.81 84 GLY A N 1
ATOM 702 C CA . GLY A 1 84 ? 25.286 5.381 -8.807 1.00 53.81 84 GLY A CA 1
ATOM 703 C C . GLY A 1 84 ? 25.063 3.864 -8.747 1.00 53.81 84 GLY A C 1
ATOM 704 O O . GLY A 1 84 ? 26.024 3.134 -8.502 1.00 53.81 84 GLY A O 1
ATOM 705 N N . ARG A 1 85 ? 23.835 3.355 -8.921 1.00 54.25 85 ARG A N 1
ATOM 706 C CA . ARG A 1 85 ? 23.535 1.917 -8.781 1.00 54.25 85 ARG A CA 1
ATOM 707 C C . ARG A 1 85 ? 23.099 1.262 -10.094 1.00 54.25 85 ARG A C 1
ATOM 709 O O . ARG A 1 85 ? 22.432 1.858 -10.928 1.00 54.25 85 ARG A O 1
ATOM 716 N N . ALA A 1 86 ? 23.398 -0.032 -10.214 1.00 52.06 86 ALA A N 1
ATOM 717 C CA . ALA A 1 86 ? 23.102 -0.896 -11.362 1.00 52.06 86 ALA A CA 1
ATOM 718 C C . ALA A 1 86 ? 21.600 -1.164 -11.635 1.00 52.06 86 ALA A C 1
ATOM 720 O O . ALA A 1 86 ? 21.290 -1.997 -12.482 1.00 52.06 86 ALA A O 1
ATOM 721 N N . TRP A 1 87 ? 20.677 -0.477 -10.949 1.00 55.66 87 TRP A N 1
ATOM 722 C CA . TRP A 1 87 ? 19.224 -0.678 -11.063 1.00 55.66 87 TRP A CA 1
ATOM 723 C C . TRP A 1 87 ? 18.618 -0.105 -12.349 1.00 55.66 87 TRP A C 1
ATOM 725 O O . TRP A 1 87 ? 17.461 -0.374 -12.633 1.00 55.66 87 TRP A O 1
ATOM 735 N N . CYS A 1 88 ? 19.392 0.627 -13.158 1.00 56.91 88 CYS A N 1
ATOM 736 C CA . CYS A 1 88 ? 19.008 1.085 -14.500 1.00 56.91 88 CYS A CA 1
ATOM 737 C C . CYS A 1 88 ? 19.171 -0.002 -15.577 1.00 56.91 88 CYS A C 1
ATOM 739 O O . CYS A 1 88 ? 19.646 0.270 -16.681 1.00 56.91 88 CYS A O 1
ATOM 741 N N . ARG A 1 89 ? 18.841 -1.250 -15.247 1.00 67.00 89 ARG A N 1
ATOM 742 C CA . ARG A 1 89 ? 18.932 -2.396 -16.153 1.00 67.00 89 ARG A CA 1
ATOM 743 C C . ARG A 1 89 ? 17.566 -3.054 -16.278 1.00 67.00 89 ARG A C 1
ATOM 745 O O . ARG A 1 89 ? 16.772 -3.050 -15.342 1.00 67.00 89 ARG A O 1
ATOM 752 N N . SER A 1 90 ? 17.304 -3.648 -17.437 1.00 74.19 90 SER A N 1
ATOM 753 C CA . SER A 1 90 ? 16.045 -4.347 -17.717 1.00 74.19 90 SER A CA 1
ATOM 754 C C . SER A 1 90 ? 15.799 -5.564 -16.811 1.00 74.19 90 SER A C 1
ATOM 756 O O . SER A 1 90 ? 14.675 -6.045 -16.757 1.00 74.19 90 SER A O 1
ATOM 758 N N . ASP A 1 91 ? 16.818 -6.041 -16.084 1.00 85.94 91 ASP A N 1
ATOM 759 C CA . ASP A 1 91 ? 16.780 -7.195 -15.171 1.00 85.94 91 ASP A CA 1
ATOM 760 C C . ASP A 1 91 ? 16.437 -6.825 -13.709 1.00 85.94 91 ASP A C 1
ATOM 762 O O . ASP A 1 91 ? 16.574 -7.651 -12.808 1.00 85.94 91 ASP A O 1
ATOM 766 N N . TRP A 1 92 ? 15.999 -5.588 -13.435 1.00 88.19 92 TRP A N 1
ATOM 767 C CA . TRP A 1 92 ? 15.813 -5.095 -12.062 1.00 88.19 92 TRP A CA 1
ATOM 768 C C . TRP A 1 92 ? 14.838 -5.939 -11.221 1.00 88.19 92 TRP A C 1
ATOM 770 O O . TRP A 1 92 ? 15.061 -6.106 -10.023 1.00 88.19 92 TRP A O 1
ATOM 780 N N . ARG A 1 93 ? 13.782 -6.502 -11.829 1.00 93.31 93 ARG A N 1
ATOM 781 C CA . ARG A 1 93 ? 12.836 -7.392 -11.131 1.00 93.31 93 ARG A CA 1
ATOM 782 C C . ARG A 1 93 ? 13.497 -8.689 -10.688 1.00 93.31 93 ARG A C 1
ATOM 784 O O . ARG A 1 93 ? 13.277 -9.113 -9.557 1.00 93.31 93 ARG A O 1
ATOM 791 N N . ASP A 1 94 ? 14.290 -9.297 -11.564 1.00 92.38 94 ASP A N 1
ATOM 792 C CA . ASP A 1 94 ? 14.960 -10.569 -11.291 1.00 92.38 94 ASP A CA 1
ATOM 793 C C . ASP A 1 94 ? 15.990 -10.388 -10.179 1.00 92.38 94 ASP A C 1
ATOM 795 O O . ASP A 1 94 ? 15.972 -11.132 -9.204 1.00 92.38 94 ASP A O 1
ATOM 799 N N . ARG A 1 95 ? 16.773 -9.302 -10.230 1.00 90.38 95 ARG A N 1
ATOM 800 C CA . ARG A 1 95 ? 17.702 -8.935 -9.150 1.00 90.38 95 ARG A CA 1
ATOM 801 C C . ARG A 1 95 ? 17.007 -8.768 -7.806 1.00 90.38 95 ARG A C 1
ATOM 803 O O . ARG A 1 95 ? 17.495 -9.274 -6.806 1.00 90.38 95 ARG A O 1
ATOM 810 N N . LEU A 1 96 ? 15.868 -8.074 -7.761 1.00 93.31 96 LEU A N 1
ATOM 811 C CA . LEU A 1 96 ? 15.119 -7.917 -6.511 1.00 93.31 96 LEU A CA 1
ATOM 812 C C . LEU A 1 96 ? 14.642 -9.254 -5.948 1.00 93.31 96 LEU A C 1
ATOM 814 O O . LEU A 1 96 ? 14.713 -9.466 -4.737 1.00 93.31 96 LEU A O 1
ATOM 818 N N . ARG A 1 97 ? 14.186 -10.151 -6.828 1.00 95.38 97 ARG A N 1
ATOM 819 C CA . ARG A 1 97 ? 13.753 -11.496 -6.446 1.00 95.38 97 ARG A CA 1
ATOM 820 C C . ARG A 1 97 ? 14.927 -12.335 -5.940 1.00 95.38 97 ARG A C 1
ATOM 822 O O . ARG A 1 97 ? 14.757 -13.056 -4.964 1.00 95.38 97 ARG A O 1
ATOM 829 N N . GLU A 1 98 ? 16.098 -12.218 -6.564 1.00 93.81 98 GLU A N 1
ATOM 830 C CA . GLU A 1 98 ? 17.346 -12.873 -6.144 1.00 93.81 98 GLU A CA 1
ATOM 831 C C . GLU A 1 98 ? 17.878 -12.323 -4.811 1.00 93.81 98 GLU A C 1
ATOM 833 O O . GLU A 1 98 ? 18.356 -13.084 -3.973 1.00 93.81 98 GLU A O 1
ATOM 838 N N . GLU A 1 99 ? 17.769 -11.011 -4.588 1.00 92.69 99 GLU A N 1
ATOM 839 C CA . GLU A 1 99 ? 18.181 -10.336 -3.350 1.00 92.69 99 GLU A CA 1
ATOM 840 C C . GLU A 1 99 ? 17.162 -10.490 -2.205 1.00 92.69 99 GLU A C 1
ATOM 842 O O . GLU A 1 99 ? 17.438 -10.086 -1.072 1.00 92.69 99 GLU A O 1
ATOM 847 N N . SER A 1 100 ? 15.984 -11.060 -2.477 1.00 95.75 100 SER A N 1
ATOM 848 C CA . SER A 1 100 ? 14.929 -11.295 -1.491 1.00 95.75 100 SER A CA 1
ATOM 849 C C . SER A 1 100 ? 15.397 -12.281 -0.408 1.00 95.75 100 SER A C 1
ATOM 851 O O . SER A 1 100 ? 15.665 -13.441 -0.727 1.00 95.75 100 SER A O 1
ATOM 853 N N . PRO A 1 101 ? 15.450 -11.888 0.885 1.00 96.12 101 PRO A N 1
ATOM 854 C CA . PRO A 1 101 ? 15.856 -12.787 1.968 1.00 96.12 101 PRO A CA 1
ATOM 855 C C . PRO A 1 101 ? 14.967 -14.024 2.090 1.00 96.12 101 PRO A C 1
ATOM 857 O O . PRO A 1 101 ? 15.432 -15.095 2.475 1.00 96.12 101 PRO A O 1
ATOM 860 N N . THR A 1 102 ? 13.683 -13.874 1.768 1.00 96.38 102 THR A N 1
ATOM 861 C CA . THR A 1 102 ? 12.741 -14.982 1.669 1.00 96.38 102 THR A CA 1
ATOM 862 C C . THR A 1 102 ? 12.626 -15.407 0.204 1.00 96.38 102 THR A C 1
ATOM 864 O O . THR A 1 102 ? 12.244 -14.573 -0.625 1.00 96.38 102 THR A O 1
ATOM 867 N N . PRO A 1 103 ? 12.889 -16.685 -0.133 1.00 96.31 103 PRO A N 1
ATOM 868 C CA . PRO A 1 103 ? 12.708 -17.191 -1.489 1.00 96.31 103 PRO A CA 1
ATOM 869 C C . PRO A 1 103 ? 11.279 -16.971 -1.985 1.00 96.31 103 PRO A C 1
ATOM 871 O O . PRO A 1 103 ? 10.306 -17.327 -1.316 1.00 96.31 103 PRO A O 1
ATOM 874 N N . LEU A 1 104 ? 11.149 -16.377 -3.166 1.00 97.06 104 LEU A N 1
ATOM 875 C CA . LEU A 1 104 ? 9.857 -16.100 -3.784 1.00 97.06 104 LEU A CA 1
ATOM 876 C C . LEU A 1 104 ? 9.423 -17.276 -4.655 1.00 97.06 104 LEU A C 1
ATOM 878 O O . LEU A 1 104 ? 10.245 -17.928 -5.297 1.00 97.06 104 LEU A O 1
ATOM 882 N N . HIS A 1 105 ? 8.124 -17.559 -4.674 1.00 96.00 105 HIS A N 1
ATOM 883 C CA . HIS A 1 105 ? 7.583 -18.580 -5.558 1.00 96.00 105 HIS A CA 1
ATOM 884 C C . HIS A 1 105 ? 7.777 -18.170 -7.025 1.00 96.00 105 HIS A C 1
ATOM 886 O O . HIS A 1 105 ? 7.785 -16.989 -7.376 1.00 96.00 105 HIS A O 1
ATOM 892 N N . SER A 1 106 ? 7.917 -19.160 -7.904 1.00 94.44 106 SER A N 1
ATOM 893 C CA . SER A 1 106 ? 8.035 -18.909 -9.342 1.00 94.44 106 SER A CA 1
ATOM 894 C C . SER A 1 106 ? 6.709 -18.465 -9.962 1.00 94.44 106 SER A C 1
ATOM 896 O O . SER A 1 106 ? 6.722 -17.631 -10.862 1.00 94.44 106 SER A O 1
ATOM 898 N N . ASP A 1 107 ? 5.577 -18.989 -9.476 1.00 96.12 107 ASP A N 1
ATOM 899 C CA . ASP A 1 107 ? 4.236 -18.629 -9.946 1.00 96.12 107 ASP A CA 1
ATOM 900 C C . ASP A 1 107 ? 3.695 -17.381 -9.222 1.00 96.12 107 ASP A C 1
ATOM 902 O O . ASP A 1 107 ? 3.329 -17.468 -8.036 1.00 96.12 107 ASP A O 1
ATOM 906 N N . PRO A 1 108 ? 3.544 -16.239 -9.928 1.00 95.31 108 PRO A N 1
ATOM 907 C CA . PRO A 1 108 ? 3.028 -15.019 -9.332 1.00 95.31 108 PRO A CA 1
ATOM 908 C C . PRO A 1 108 ? 1.623 -15.155 -8.752 1.00 95.31 108 PRO A C 1
ATOM 910 O O . PRO A 1 108 ? 1.310 -14.465 -7.782 1.00 95.31 108 PRO A O 1
ATOM 913 N N . ALA A 1 109 ? 0.789 -16.058 -9.281 1.00 95.56 109 ALA A N 1
ATOM 914 C CA . ALA A 1 109 ? -0.572 -16.275 -8.791 1.00 95.56 109 ALA A CA 1
ATOM 915 C C . ALA A 1 109 ? -0.612 -16.805 -7.346 1.00 95.56 109 ALA A C 1
ATOM 917 O O . ALA A 1 109 ? -1.653 -16.735 -6.690 1.00 95.56 109 ALA A O 1
ATOM 918 N N . THR A 1 110 ? 0.512 -17.306 -6.824 1.00 95.81 110 THR A N 1
ATOM 919 C CA . THR A 1 110 ? 0.627 -17.810 -5.447 1.00 95.81 110 THR A CA 1
ATOM 920 C C . THR A 1 110 ? 1.278 -16.828 -4.476 1.00 95.81 110 THR A C 1
ATOM 922 O O . THR A 1 110 ? 1.247 -17.067 -3.268 1.00 95.81 110 THR A O 1
ATOM 925 N N . HIS A 1 111 ? 1.824 -15.708 -4.959 1.00 97.19 111 HIS A N 1
ATOM 926 C CA . HIS A 1 111 ? 2.554 -14.744 -4.131 1.00 97.19 111 HIS A CA 1
ATOM 927 C C . HIS A 1 111 ? 1.728 -14.153 -2.982 1.00 97.19 111 HIS A C 1
ATOM 929 O O . HIS A 1 111 ? 2.291 -13.783 -1.950 1.00 97.19 111 HIS A O 1
ATOM 935 N N . TRP A 1 112 ? 0.400 -14.066 -3.120 1.00 97.38 112 TRP A N 1
ATOM 936 C CA . TRP A 1 112 ? -0.465 -13.604 -2.033 1.00 97.38 112 TRP A CA 1
ATOM 937 C C . TRP A 1 112 ? -0.292 -14.445 -0.766 1.00 97.38 112 TRP A C 1
ATOM 939 O O . TRP A 1 112 ? -0.300 -13.889 0.328 1.00 97.38 112 TRP A O 1
ATOM 949 N N . ARG A 1 113 ? -0.068 -15.762 -0.901 1.00 97.00 113 ARG A N 1
ATOM 950 C CA . ARG A 1 113 ? 0.164 -16.649 0.246 1.00 97.00 113 ARG A CA 1
ATOM 951 C C . ARG A 1 113 ? 1.423 -16.243 1.001 1.00 97.00 113 ARG A C 1
ATOM 953 O O . ARG A 1 113 ? 1.394 -16.201 2.223 1.00 97.00 113 ARG A O 1
ATOM 960 N N . GLN A 1 114 ? 2.486 -15.881 0.281 1.00 96.19 114 GLN A N 1
ATOM 961 C CA . GLN A 1 114 ? 3.752 -15.449 0.879 1.00 96.19 114 GLN A CA 1
ATOM 962 C C . GLN A 1 114 ? 3.623 -14.108 1.607 1.00 96.19 114 GLN A C 1
ATOM 964 O O . GLN A 1 114 ? 4.180 -13.938 2.682 1.00 96.19 114 GLN A O 1
ATOM 969 N N . VAL A 1 115 ? 2.847 -13.159 1.077 1.00 95.88 115 VAL A N 1
ATOM 970 C CA . VAL A 1 115 ? 2.586 -11.901 1.799 1.00 95.88 115 VAL A CA 1
ATOM 971 C C . VAL A 1 115 ? 1.792 -12.154 3.081 1.00 95.88 115 VAL A C 1
ATOM 973 O O . VAL A 1 115 ? 2.064 -11.536 4.109 1.00 95.88 115 VAL A O 1
ATOM 976 N N . LEU A 1 116 ? 0.836 -13.085 3.053 1.00 95.94 116 LEU A N 1
ATOM 977 C CA . LEU A 1 116 ? 0.040 -13.416 4.233 1.00 95.94 116 LEU A CA 1
ATOM 978 C C . LEU A 1 116 ? 0.846 -14.112 5.343 1.00 95.94 116 LEU A C 1
ATOM 980 O O . LEU A 1 116 ? 0.424 -14.047 6.494 1.00 95.94 116 LEU A O 1
ATOM 984 N N . THR A 1 117 ? 2.032 -14.677 5.074 1.00 94.62 117 THR A N 1
ATOM 985 C CA . THR A 1 117 ? 2.894 -15.234 6.141 1.00 94.62 117 THR A CA 1
ATOM 986 C C . THR A 1 117 ? 3.495 -14.167 7.065 1.00 94.62 117 THR A C 1
ATOM 988 O O . THR A 1 117 ? 4.134 -14.500 8.061 1.00 94.62 117 THR A O 1
ATOM 991 N N . LEU A 1 118 ? 3.318 -12.879 6.747 1.00 94.19 118 LEU A N 1
ATOM 992 C CA . LEU A 1 118 ? 3.684 -11.754 7.619 1.00 94.19 118 LEU A CA 1
ATOM 993 C C . LEU A 1 118 ? 2.721 -11.583 8.814 1.00 94.19 118 LEU A C 1
ATOM 995 O O . LEU A 1 118 ? 2.999 -10.813 9.740 1.00 94.19 118 LEU A O 1
ATOM 999 N N . PHE A 1 119 ? 1.596 -12.294 8.791 1.00 95.44 119 PHE A N 1
ATOM 1000 C CA . PHE A 1 119 ? 0.559 -12.301 9.816 1.00 95.44 119 PHE A CA 1
ATOM 1001 C C . PHE A 1 119 ? 0.579 -13.626 10.589 1.00 95.44 119 PHE A C 1
ATOM 1003 O O . PHE A 1 119 ? 1.113 -14.629 10.112 1.00 95.44 119 PHE A O 1
ATOM 1010 N N . GLU A 1 120 ? 0.010 -13.636 11.794 1.00 95.94 120 GLU A N 1
ATOM 1011 C CA . GLU A 1 120 ? -0.271 -14.897 12.488 1.00 95.94 120 GLU A CA 1
ATOM 1012 C C . GLU A 1 120 ? -1.553 -15.530 11.935 1.00 95.94 120 GLU A C 1
ATOM 1014 O O . GLU A 1 120 ? -2.395 -14.852 11.350 1.00 95.94 120 GLU A O 1
ATOM 1019 N N . SER A 1 121 ? -1.722 -16.836 12.143 1.00 97.19 121 SER A N 1
ATOM 1020 C CA . SER A 1 121 ? -2.860 -17.595 11.607 1.00 97.19 121 SER A CA 1
ATOM 1021 C C . SER A 1 121 ? -4.229 -17.096 12.094 1.00 97.19 121 SER A C 1
ATOM 1023 O O . SER A 1 121 ? -5.225 -17.298 11.400 1.00 97.19 121 SER A O 1
ATOM 1025 N N . ASP A 1 122 ? -4.295 -16.496 13.278 1.00 97.88 122 ASP A N 1
ATOM 1026 C CA . ASP A 1 122 ? -5.503 -15.964 13.914 1.00 97.88 122 ASP A CA 1
ATOM 1027 C C . ASP A 1 122 ? -5.731 -14.470 13.635 1.00 97.88 122 ASP A C 1
ATOM 1029 O O . ASP A 1 122 ? -6.807 -13.952 13.937 1.00 97.88 122 ASP A O 1
ATOM 1033 N N . ASP A 1 123 ? -4.767 -13.774 13.019 1.00 97.81 123 ASP A N 1
ATOM 1034 C CA . ASP A 1 123 ? -4.962 -12.382 12.622 1.00 97.81 123 ASP A CA 1
ATOM 1035 C C . ASP A 1 123 ? -6.119 -12.288 11.617 1.00 97.81 123 ASP A C 1
ATOM 1037 O O . ASP A 1 123 ? -6.119 -12.928 10.560 1.00 97.81 123 ASP A O 1
ATOM 1041 N N . LEU A 1 124 ? -7.089 -11.427 11.921 1.00 98.06 124 LEU A N 1
ATOM 1042 C CA . LEU A 1 124 ? -8.196 -11.122 11.026 1.00 98.06 124 LEU A CA 1
ATOM 1043 C C . LEU A 1 124 ? -7.757 -10.059 10.014 1.00 98.06 124 LEU A C 1
ATOM 1045 O O . LEU A 1 124 ? -7.590 -8.891 10.372 1.00 98.06 124 LEU A O 1
ATOM 1049 N N . VAL A 1 125 ? -7.579 -10.437 8.751 1.00 97.50 125 VAL A N 1
ATOM 1050 C CA . VAL A 1 125 ? -7.130 -9.522 7.691 1.00 97.50 125 VAL A CA 1
ATOM 1051 C C . VAL A 1 125 ? -8.294 -9.189 6.768 1.00 97.50 125 VAL A C 1
ATOM 1053 O O . VAL A 1 125 ? -9.095 -10.051 6.409 1.00 97.50 125 VAL A O 1
ATOM 1056 N N . TRP A 1 126 ? -8.389 -7.919 6.372 1.00 98.12 126 TRP A N 1
ATOM 1057 C CA . TRP A 1 126 ? -9.322 -7.510 5.328 1.00 98.12 126 TRP A CA 1
ATOM 1058 C C . TRP A 1 126 ? -8.759 -7.840 3.944 1.00 98.12 126 TRP A C 1
ATOM 1060 O O . TRP A 1 126 ? -7.650 -7.400 3.637 1.00 98.12 126 TRP A O 1
ATOM 1070 N N . CYS A 1 127 ? -9.547 -8.513 3.104 1.00 97.38 127 CYS A N 1
ATOM 1071 C CA . CYS A 1 127 ? -9.261 -8.773 1.692 1.00 97.38 127 CYS A CA 1
ATOM 1072 C C . CYS A 1 127 ? -10.500 -8.483 0.827 1.00 97.38 127 CYS A C 1
ATOM 1074 O O . CYS A 1 127 ? -11.544 -9.091 1.040 1.00 97.38 127 CYS A O 1
ATOM 1076 N N . GLY A 1 128 ? -10.401 -7.594 -0.165 1.00 96.94 128 GLY A N 1
ATOM 1077 C CA . GLY A 1 128 ? -11.554 -7.197 -0.987 1.00 96.94 128 GLY A CA 1
ATOM 1078 C C . GLY A 1 128 ? -11.238 -6.197 -2.104 1.00 96.94 128 GLY A C 1
ATOM 1079 O O . GLY A 1 128 ? -10.082 -5.932 -2.433 1.00 96.94 128 GLY A O 1
ATOM 1080 N N . GLY A 1 129 ? -12.276 -5.642 -2.727 1.00 95.88 129 GLY A N 1
ATOM 1081 C CA . GLY A 1 129 ? -12.220 -4.506 -3.649 1.00 95.88 129 GLY A CA 1
ATOM 1082 C C . GLY A 1 129 ? -12.197 -3.147 -2.937 1.00 95.88 129 GLY A C 1
ATOM 1083 O O . GLY A 1 129 ? -12.288 -3.050 -1.718 1.00 95.88 129 GLY A O 1
ATOM 1084 N N . LEU A 1 130 ? -12.076 -2.046 -3.688 1.00 92.69 130 LEU A N 1
ATOM 1085 C CA . LEU A 1 130 ? -11.975 -0.698 -3.095 1.00 92.69 130 LEU A CA 1
ATOM 1086 C C . LEU A 1 130 ? -13.200 -0.309 -2.247 1.00 92.69 130 LEU A C 1
ATOM 1088 O O . LEU A 1 130 ? -13.036 0.338 -1.212 1.00 92.69 130 LEU A O 1
ATOM 1092 N N . ALA A 1 131 ? -14.397 -0.724 -2.670 1.00 94.06 131 ALA A N 1
ATOM 1093 C CA . ALA A 1 131 ? -15.673 -0.390 -2.033 1.00 94.06 131 ALA A CA 1
ATOM 1094 C C . ALA A 1 131 ? -16.154 -1.435 -1.007 1.00 94.06 131 ALA A C 1
ATOM 1096 O O . ALA A 1 131 ? -17.180 -1.227 -0.359 1.00 94.06 131 ALA A O 1
ATOM 1097 N N . ASP A 1 132 ? -15.402 -2.520 -0.813 1.00 95.75 132 ASP A N 1
ATOM 1098 C CA . ASP A 1 132 ? -15.833 -3.702 -0.058 1.00 95.75 132 ASP A CA 1
ATOM 1099 C C . ASP A 1 132 ? -15.556 -3.548 1.449 1.00 95.75 132 ASP A C 1
ATOM 1101 O O . ASP A 1 132 ? -14.970 -4.407 2.115 1.00 95.75 132 ASP A O 1
ATOM 1105 N N . SER A 1 133 ? -15.920 -2.386 1.996 1.00 95.75 133 SER A N 1
ATOM 1106 C CA . SER A 1 133 ? -15.740 -2.029 3.402 1.00 95.75 133 SER A CA 1
ATOM 1107 C C . SER A 1 133 ? -16.762 -0.986 3.869 1.00 95.75 133 SER A C 1
ATOM 1109 O O . SER A 1 133 ? -17.235 -0.181 3.075 1.00 95.75 133 SER A O 1
ATOM 1111 N N . GLY A 1 134 ? -17.154 -1.012 5.145 1.00 95.06 134 GLY A N 1
ATOM 1112 C CA . GLY A 1 134 ? -18.023 0.009 5.751 1.00 95.06 134 GLY A CA 1
ATOM 1113 C C . GLY A 1 134 ? -19.507 -0.342 5.859 1.00 95.06 134 GLY A C 1
ATOM 1114 O O . GLY A 1 134 ? -20.270 0.477 6.365 1.00 95.06 134 GLY A O 1
ATOM 1115 N N . LYS A 1 135 ? -19.922 -1.540 5.436 1.00 95.69 135 LYS A N 1
ATOM 1116 C CA . LYS A 1 135 ? -21.305 -2.024 5.551 1.00 95.69 135 LYS A CA 1
ATOM 1117 C C . LYS A 1 135 ? -21.334 -3.393 6.235 1.00 95.69 135 LYS A C 1
ATOM 1119 O O . LYS A 1 135 ? -20.363 -4.126 6.063 1.00 95.69 135 LYS A O 1
ATOM 1124 N N . PRO A 1 136 ? -22.398 -3.762 6.971 1.00 95.88 136 PRO A N 1
ATOM 1125 C CA . PRO A 1 136 ? -22.467 -5.041 7.684 1.00 95.88 136 PRO A CA 1
ATOM 1126 C C . PRO A 1 136 ? -22.202 -6.273 6.804 1.00 95.88 136 PRO A C 1
ATOM 1128 O O . PRO A 1 136 ? -21.526 -7.205 7.240 1.00 95.88 136 PRO A O 1
ATOM 1131 N N . GLU A 1 137 ? -22.654 -6.258 5.547 1.00 95.94 137 GLU A N 1
ATOM 1132 C CA . GLU A 1 137 ? -22.401 -7.331 4.577 1.00 95.94 137 GLU A CA 1
ATOM 1133 C C . GLU A 1 137 ? -20.915 -7.492 4.211 1.00 95.94 137 GLU A C 1
ATOM 1135 O O . GLU A 1 137 ? -20.492 -8.563 3.789 1.00 95.94 137 GLU A O 1
ATOM 1140 N N . HIS A 1 138 ? -20.092 -6.459 4.422 1.00 97.19 138 HIS A N 1
ATOM 1141 C CA . HIS A 1 138 ? -18.652 -6.500 4.164 1.00 97.19 138 HIS A CA 1
ATOM 1142 C C . HIS A 1 138 ? -17.859 -7.191 5.284 1.00 97.19 138 HIS A C 1
ATOM 1144 O O . HIS A 1 138 ? -16.641 -7.311 5.167 1.00 97.19 138 HIS A O 1
ATOM 1150 N N . SER A 1 139 ? -18.516 -7.655 6.354 1.00 96.94 139 SER A N 1
ATOM 1151 C CA . SER A 1 139 ? -17.878 -8.468 7.403 1.00 96.94 139 SER A CA 1
ATOM 1152 C C . SER A 1 139 ? -17.238 -9.743 6.839 1.00 96.94 139 SER A C 1
ATOM 1154 O O . SER A 1 139 ? -16.169 -10.137 7.289 1.00 96.94 139 SER A O 1
ATOM 1156 N N . ALA A 1 140 ? -17.806 -10.307 5.768 1.00 96.31 140 ALA A N 1
ATOM 1157 C CA . ALA A 1 140 ? -17.269 -11.475 5.067 1.00 96.31 140 ALA A CA 1
ATOM 1158 C C . ALA A 1 140 ? -15.876 -11.263 4.432 1.00 96.31 140 ALA A C 1
ATOM 1160 O O . ALA A 1 140 ? -15.229 -12.235 4.048 1.00 96.31 140 ALA A O 1
ATOM 1161 N N . ASN A 1 141 ? -15.404 -10.015 4.319 1.00 97.62 141 ASN A N 1
ATOM 1162 C CA . ASN A 1 141 ? -14.072 -9.690 3.798 1.00 97.62 141 ASN A CA 1
ATOM 1163 C C . ASN A 1 141 ? -12.989 -9.668 4.880 1.00 97.62 141 ASN A C 1
ATOM 1165 O O . ASN A 1 141 ? -11.819 -9.493 4.550 1.00 97.62 141 ASN A O 1
ATOM 1169 N N . PHE A 1 142 ? -13.361 -9.801 6.155 1.00 98.06 142 PHE A N 1
ATOM 1170 C CA . PHE A 1 142 ? -12.442 -9.874 7.286 1.00 98.06 142 PHE A CA 1
ATOM 1171 C C . PHE A 1 142 ? -12.320 -11.338 7.689 1.00 98.06 142 PHE A C 1
ATOM 1173 O O . PHE A 1 142 ? -13.239 -11.896 8.281 1.00 98.06 142 PHE A O 1
ATOM 1180 N N . ILE A 1 143 ? -11.216 -11.974 7.306 1.00 97.81 143 ILE A N 1
ATOM 1181 C CA . ILE A 1 143 ? -11.064 -13.430 7.385 1.00 97.81 143 ILE A CA 1
ATOM 1182 C C . ILE A 1 143 ? -9.761 -13.751 8.127 1.00 97.81 143 ILE A C 1
ATOM 1184 O O . ILE A 1 143 ? -8.756 -13.071 7.884 1.00 97.81 143 ILE A O 1
ATOM 1188 N N . PRO A 1 144 ? -9.743 -14.758 9.021 1.00 98.19 144 PRO A N 1
ATOM 1189 C CA . PRO A 1 144 ? -8.511 -15.209 9.652 1.00 98.19 144 PRO A CA 1
ATOM 1190 C C . PRO A 1 144 ? -7.498 -15.663 8.601 1.00 98.19 144 PRO A C 1
ATOM 1192 O O . PRO A 1 144 ? -7.850 -16.358 7.643 1.00 98.19 144 PRO A O 1
ATOM 1195 N N . VAL A 1 145 ? -6.225 -15.310 8.771 1.00 97.81 145 VAL A N 1
ATOM 1196 C CA . VAL A 1 145 ? -5.179 -15.674 7.801 1.00 97.81 145 VAL A CA 1
ATOM 1197 C C . VAL A 1 145 ? -5.083 -17.185 7.585 1.00 97.81 145 VAL A C 1
ATOM 1199 O O . VAL A 1 145 ? -4.938 -17.624 6.445 1.00 97.81 145 VAL A O 1
ATOM 1202 N N . GLY A 1 146 ? -5.229 -17.989 8.639 1.00 97.81 146 GLY A N 1
ATOM 1203 C CA . GLY A 1 146 ? -5.229 -19.449 8.532 1.00 97.81 146 GLY A CA 1
ATOM 1204 C C . GLY A 1 146 ? -6.330 -19.983 7.615 1.00 97.81 146 GLY A C 1
ATOM 1205 O O . GLY A 1 146 ? -6.084 -20.901 6.837 1.00 97.81 146 GLY A O 1
ATOM 1206 N N . GLU A 1 147 ? -7.517 -19.371 7.649 1.00 97.69 147 GLU A N 1
ATOM 1207 C CA . GLU A 1 147 ? -8.618 -19.716 6.747 1.00 97.69 147 GLU A CA 1
ATOM 1208 C C . GLU A 1 147 ? -8.334 -19.228 5.319 1.00 97.69 147 GLU A C 1
ATOM 1210 O O . GLU A 1 147 ? -8.524 -19.976 4.362 1.00 97.69 147 GLU A O 1
ATOM 1215 N N . LEU A 1 148 ? -7.824 -18.000 5.153 1.00 96.31 148 LEU A N 1
ATOM 1216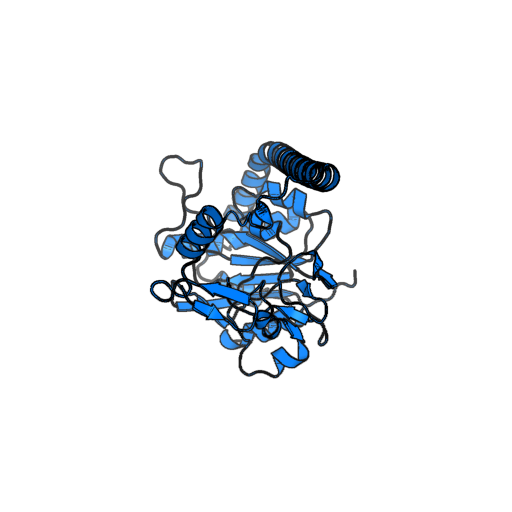 C CA . LEU A 1 148 ? -7.448 -17.468 3.838 1.00 96.31 148 LEU A CA 1
ATOM 1217 C C . LEU A 1 148 ? -6.432 -18.361 3.123 1.00 96.31 148 LEU A C 1
ATOM 1219 O O . LEU A 1 148 ? -6.576 -18.601 1.927 1.00 96.31 148 LEU A O 1
ATOM 1223 N N . LEU A 1 149 ? -5.424 -18.862 3.839 1.00 96.75 149 LEU A N 1
ATOM 1224 C CA . LEU A 1 149 ? -4.370 -19.707 3.274 1.00 96.75 149 LEU A CA 1
ATOM 1225 C C . LEU A 1 149 ? -4.873 -21.080 2.802 1.00 96.75 149 LEU A C 1
ATOM 1227 O O . LEU A 1 149 ? -4.251 -21.667 1.917 1.00 96.75 149 LEU A O 1
ATOM 1231 N N . GLN A 1 150 ? -6.000 -21.563 3.335 1.00 96.50 150 GLN A N 1
ATOM 1232 C CA . GLN A 1 150 ? -6.651 -22.804 2.896 1.00 96.50 150 GLN A CA 1
ATOM 1233 C C . GLN A 1 150 ? -7.486 -22.627 1.622 1.00 96.50 150 GLN A C 1
ATOM 1235 O O . GLN A 1 150 ? -7.883 -23.616 1.009 1.00 96.50 150 GLN A O 1
ATOM 1240 N N . ARG A 1 151 ? -7.765 -21.386 1.207 1.00 95.25 151 ARG A N 1
ATOM 1241 C CA . ARG A 1 151 ? -8.534 -21.114 -0.010 1.00 95.25 151 ARG A CA 1
ATOM 1242 C C . ARG A 1 151 ? -7.664 -21.236 -1.259 1.00 95.25 151 ARG A C 1
ATOM 1244 O O . ARG A 1 151 ? -6.462 -20.946 -1.262 1.00 95.25 151 ARG A O 1
ATOM 1251 N N . ASP A 1 152 ? -8.317 -21.558 -2.371 1.00 94.25 152 ASP A N 1
ATOM 1252 C CA . ASP A 1 152 ? -7.685 -21.528 -3.691 1.00 94.25 152 ASP A CA 1
ATOM 1253 C C . ASP A 1 152 ? -7.306 -20.100 -4.094 1.00 94.25 152 ASP A C 1
ATOM 1255 O O . ASP A 1 152 ? -6.233 -19.873 -4.662 1.00 94.25 152 ASP A O 1
ATOM 1259 N N . ARG A 1 153 ? -8.175 -19.131 -3.766 1.00 93.50 153 ARG A N 1
ATOM 1260 C CA . ARG A 1 153 ? -7.981 -17.694 -3.993 1.00 93.50 153 ARG A CA 1
ATOM 1261 C C . ARG A 1 153 ? -8.591 -16.849 -2.865 1.00 93.50 153 ARG A C 1
ATOM 1263 O O . ARG A 1 153 ? -9.632 -17.224 -2.319 1.00 93.50 153 ARG A O 1
ATOM 1270 N N . PRO A 1 154 ? -7.995 -15.689 -2.541 1.00 90.75 154 PRO A N 1
ATOM 1271 C CA . PRO A 1 154 ? -8.582 -14.754 -1.593 1.00 90.75 154 PRO A CA 1
ATOM 1272 C C . PRO A 1 154 ? -9.778 -14.003 -2.216 1.00 90.75 154 PRO A C 1
ATOM 1274 O O . PRO A 1 154 ? -9.910 -13.970 -3.443 1.00 90.75 154 PRO A O 1
ATOM 1277 N N . PRO A 1 155 ? -10.651 -13.385 -1.392 1.00 90.94 155 PRO A N 1
ATOM 1278 C CA . PRO A 1 155 ? -11.908 -12.780 -1.854 1.00 90.94 155 PRO A CA 1
ATOM 1279 C C . PRO A 1 155 ? -11.754 -11.626 -2.846 1.00 90.94 155 PRO A C 1
ATOM 1281 O O . PRO A 1 155 ? -12.684 -11.325 -3.588 1.00 90.94 155 PRO A O 1
ATOM 1284 N N . GLY A 1 156 ? -10.603 -10.953 -2.852 1.00 94.38 156 GLY A N 1
ATOM 1285 C CA . GLY A 1 156 ? -10.395 -9.788 -3.693 1.00 94.38 156 GLY A CA 1
ATOM 1286 C C . GLY A 1 156 ? -8.924 -9.445 -3.913 1.00 94.38 156 GLY A C 1
ATOM 1287 O O . GLY A 1 156 ? -8.039 -10.016 -3.275 1.00 94.38 156 GLY A O 1
ATOM 1288 N N . PRO A 1 157 ? -8.659 -8.489 -4.818 1.00 96.44 157 PRO A N 1
ATOM 1289 C CA . PRO A 1 157 ? -7.315 -8.176 -5.302 1.00 96.44 157 PRO A CA 1
ATOM 1290 C C . PRO A 1 157 ? -6.525 -7.252 -4.370 1.00 96.44 157 PRO A C 1
ATOM 1292 O O . PRO A 1 157 ? -5.441 -6.785 -4.730 1.00 96.44 157 PRO A O 1
ATOM 1295 N N . ARG A 1 158 ? -7.090 -6.890 -3.216 1.00 96.56 158 ARG A N 1
ATOM 1296 C CA . ARG A 1 158 ? -6.463 -5.994 -2.250 1.00 96.56 158 ARG A CA 1
ATOM 1297 C C . ARG A 1 158 ? -6.572 -6.561 -0.853 1.00 96.56 158 ARG A C 1
ATOM 1299 O O . ARG A 1 158 ? -7.520 -7.278 -0.557 1.00 96.56 158 ARG A O 1
ATOM 1306 N N . PHE A 1 159 ? -5.628 -6.177 -0.009 1.00 96.38 159 PHE A N 1
ATOM 1307 C CA . PHE A 1 159 ? -5.616 -6.508 1.408 1.00 96.38 159 PHE A CA 1
ATOM 1308 C C . PHE A 1 159 ? -5.268 -5.280 2.253 1.00 96.38 159 PHE A C 1
ATOM 1310 O O . PHE A 1 159 ? -4.999 -4.208 1.714 1.00 96.38 159 PHE A O 1
ATOM 1317 N N . SER A 1 160 ? -5.300 -5.401 3.574 1.00 94.94 160 SER A N 1
ATOM 1318 C CA . SER A 1 160 ? -4.798 -4.364 4.479 1.00 94.94 160 SER A CA 1
ATOM 1319 C C . SER A 1 160 ? -3.533 -4.843 5.183 1.00 94.94 160 SER A C 1
ATOM 1321 O O . SER A 1 160 ? -3.439 -6.000 5.575 1.00 94.94 160 SER A O 1
ATOM 1323 N N . GLY A 1 161 ? -2.577 -3.935 5.393 1.00 93.69 161 GLY A N 1
ATOM 1324 C CA . GLY A 1 161 ? -1.336 -4.209 6.127 1.00 93.69 161 GLY A CA 1
ATOM 1325 C C . GLY A 1 161 ? -1.516 -4.396 7.639 1.00 93.69 161 GLY A C 1
ATOM 1326 O O . GLY A 1 161 ? -0.530 -4.516 8.363 1.00 93.69 161 GLY A O 1
ATOM 1327 N N . CYS A 1 162 ? -2.753 -4.393 8.134 1.00 95.38 162 CYS A N 1
ATOM 1328 C CA . CYS A 1 162 ? -3.086 -4.460 9.551 1.00 95.38 162 CYS A CA 1
ATOM 1329 C C . CYS A 1 162 ? -4.061 -5.607 9.846 1.00 95.38 162 CYS A C 1
ATOM 1331 O O . CYS A 1 162 ? -4.779 -6.069 8.958 1.00 95.38 162 CYS A O 1
ATOM 1333 N N . ALA A 1 163 ? -4.104 -6.022 11.113 1.00 96.88 163 ALA A N 1
ATOM 1334 C CA . ALA A 1 163 ? -5.094 -6.958 11.628 1.00 96.88 163 ALA A CA 1
ATOM 1335 C C . ALA A 1 163 ? -6.246 -6.207 12.314 1.00 96.88 163 ALA A C 1
ATOM 1337 O O . ALA A 1 163 ? -6.062 -5.143 12.921 1.00 96.88 163 ALA A O 1
ATOM 1338 N N . PHE A 1 164 ? -7.440 -6.779 12.221 1.00 98.19 164 PHE A N 1
ATOM 1339 C CA . PHE A 1 164 ? -8.691 -6.210 12.706 1.00 98.19 164 PHE A CA 1
ATOM 1340 C C . PHE A 1 164 ? -9.250 -7.003 13.888 1.00 98.19 164 PHE A C 1
ATOM 1342 O O . PHE A 1 164 ? -8.839 -8.128 14.169 1.00 98.19 164 PHE A O 1
ATOM 1349 N N . ARG A 1 165 ? -10.185 -6.390 14.612 1.00 98.25 165 ARG A N 1
ATOM 1350 C CA . ARG A 1 165 ? -10.938 -7.042 15.688 1.00 98.25 165 ARG A CA 1
ATOM 1351 C C . ARG A 1 165 ? -12.038 -7.922 15.106 1.00 98.25 165 ARG A C 1
ATOM 1353 O O . ARG A 1 165 ? -12.573 -7.625 14.036 1.00 98.25 165 ARG A O 1
ATOM 1360 N N . GLU A 1 166 ? -12.421 -8.955 15.841 1.00 97.62 166 GLU A N 1
ATOM 1361 C CA . GLU A 1 166 ? -13.583 -9.776 15.508 1.00 97.62 166 GLU A CA 1
ATOM 1362 C C . GLU A 1 166 ? -14.853 -8.919 15.352 1.00 97.62 166 GLU A C 1
ATOM 1364 O O . GLU A 1 166 ? -15.030 -7.906 16.033 1.00 97.62 166 GLU A O 1
ATOM 1369 N N . GLY A 1 167 ? -15.716 -9.288 14.402 1.00 97.00 167 GLY A N 1
ATOM 1370 C CA . GLY A 1 167 ? -16.930 -8.532 14.075 1.00 97.00 167 GLY A CA 1
ATOM 1371 C C . GLY A 1 167 ? -16.695 -7.250 13.264 1.00 97.00 167 GLY A C 1
ATOM 1372 O O . GLY A 1 167 ? -17.641 -6.496 13.023 1.00 97.00 167 GLY A O 1
ATOM 1373 N N . SER A 1 168 ? -15.461 -6.985 12.820 1.00 97.75 168 SER A N 1
ATOM 1374 C CA . SER A 1 168 ? -15.166 -5.845 11.950 1.00 97.75 168 SER A CA 1
ATOM 1375 C C . SER A 1 168 ? -15.905 -5.944 10.617 1.00 97.75 168 SER A C 1
ATOM 1377 O O . SER A 1 168 ? -15.953 -6.987 9.976 1.00 97.75 168 SER A O 1
ATOM 1379 N N . PHE A 1 169 ? -16.444 -4.813 10.172 1.00 96.94 169 PHE A N 1
ATOM 1380 C CA . PHE A 1 169 ? -17.064 -4.663 8.852 1.00 96.94 169 PHE A CA 1
ATOM 1381 C C . PHE A 1 169 ? -16.551 -3.418 8.111 1.00 96.94 169 PHE A C 1
ATOM 1383 O O . PHE A 1 169 ? -16.954 -3.137 6.980 1.00 96.94 169 PHE A O 1
ATOM 1390 N N . SER A 1 170 ? -15.656 -2.643 8.733 1.00 97.00 170 SER A N 1
ATOM 1391 C CA . SER A 1 170 ? -15.059 -1.445 8.147 1.00 97.00 170 SER A CA 1
ATOM 1392 C C . SER A 1 170 ? -13.560 -1.363 8.415 1.00 97.00 170 SER A C 1
ATOM 1394 O O . SER A 1 170 ? -13.070 -1.738 9.481 1.00 97.00 170 SER A O 1
ATOM 1396 N N . ARG A 1 171 ? -12.832 -0.841 7.430 1.00 95.50 171 ARG A N 1
ATOM 1397 C CA . ARG A 1 171 ? -11.397 -0.564 7.484 1.00 95.50 171 ARG A CA 1
ATOM 1398 C C . ARG A 1 171 ? -11.111 0.768 8.170 1.00 95.50 171 ARG A C 1
ATOM 1400 O O . ARG A 1 171 ? -10.486 1.659 7.599 1.00 95.50 171 ARG A O 1
ATOM 1407 N N . SER A 1 172 ? -11.609 0.934 9.385 1.00 94.31 172 SER A N 1
ATOM 1408 C CA . SER A 1 172 ? -11.313 2.095 10.219 1.00 94.31 172 SER A CA 1
ATOM 1409 C C . SER A 1 172 ? -10.196 1.776 11.208 1.00 94.31 172 SER A C 1
ATOM 1411 O O . SER A 1 172 ? -10.054 0.641 11.663 1.00 94.31 172 SER A O 1
ATOM 1413 N N . ALA A 1 173 ? -9.435 2.798 11.602 1.00 92.62 173 ALA A N 1
ATOM 1414 C CA . ALA A 1 173 ? -8.413 2.653 12.636 1.00 92.62 173 ALA A CA 1
ATOM 1415 C C . ALA A 1 173 ? -8.996 2.147 13.973 1.00 92.62 173 ALA A C 1
ATOM 1417 O O . ALA A 1 173 ? -8.345 1.386 14.681 1.00 92.62 173 ALA A O 1
ATOM 1418 N N . CYS A 1 174 ? -10.249 2.495 14.302 1.00 95.00 174 CYS A N 1
ATOM 1419 C CA . CYS A 1 174 ? -10.901 2.032 15.532 1.00 95.00 174 CYS A CA 1
ATOM 1420 C C . CYS A 1 174 ? -11.203 0.523 15.555 1.00 95.00 174 CYS A C 1
ATOM 1422 O O . CYS A 1 174 ? -11.404 -0.027 16.637 1.00 95.00 174 CYS A O 1
ATOM 1424 N N . ASN A 1 175 ? -11.201 -0.136 14.393 1.00 96.69 175 ASN A N 1
ATOM 1425 C CA . ASN A 1 175 ? -11.389 -1.579 14.267 1.00 96.69 175 ASN A CA 1
ATOM 1426 C C . ASN A 1 175 ? -10.065 -2.351 14.247 1.00 96.69 175 ASN A C 1
ATOM 1428 O O . ASN A 1 175 ? -10.082 -3.576 14.157 1.00 96.69 175 ASN A O 1
ATOM 1432 N N . LEU A 1 176 ? -8.920 -1.667 14.334 1.00 96.12 176 LEU A N 1
ATOM 1433 C CA . LEU A 1 176 ? -7.623 -2.329 14.363 1.00 96.12 176 LEU A CA 1
ATOM 1434 C C . LEU A 1 176 ? -7.396 -3.039 15.699 1.00 96.12 176 LEU A C 1
ATOM 1436 O O . LEU A 1 176 ? -7.644 -2.492 16.782 1.00 96.12 176 LEU A O 1
ATOM 1440 N N . SER A 1 177 ? -6.913 -4.273 15.604 1.00 96.44 177 SER A N 1
ATOM 1441 C CA . SER A 1 177 ? -6.323 -5.012 16.721 1.00 96.44 177 SER A CA 1
ATOM 1442 C C . SER A 1 177 ? -4.806 -4.833 16.731 1.00 96.44 177 SER A C 1
ATOM 1444 O O . SER A 1 177 ? -4.219 -4.677 17.799 1.00 96.44 177 SER A O 1
ATOM 1446 N N . LYS A 1 178 ? -4.176 -4.788 15.548 1.00 93.81 178 LYS A N 1
ATOM 1447 C CA . LYS A 1 178 ? -2.725 -4.643 15.410 1.00 93.81 178 LYS A CA 1
ATOM 1448 C C . LYS A 1 178 ? -2.340 -3.945 14.112 1.00 93.81 178 LYS A C 1
ATOM 1450 O O . LYS A 1 178 ? -2.817 -4.300 13.036 1.00 93.81 178 LYS A O 1
ATOM 1455 N N . VAL A 1 179 ? -1.408 -3.003 14.206 1.00 91.69 179 VAL A N 1
ATOM 1456 C CA . VAL A 1 179 ? -0.721 -2.425 13.045 1.00 91.69 179 VAL A CA 1
ATOM 1457 C C . VAL A 1 179 ? 0.514 -3.280 12.766 1.00 91.69 179 VAL A C 1
ATOM 1459 O O . VAL A 1 179 ? 1.341 -3.448 13.659 1.00 91.69 179 VAL A O 1
ATOM 1462 N N . ARG A 1 180 ? 0.646 -3.850 11.561 1.00 90.50 180 ARG A N 1
ATOM 1463 C CA . ARG A 1 180 ? 1.832 -4.651 11.191 1.00 90.50 180 ARG A CA 1
ATOM 1464 C C . ARG A 1 180 ? 2.684 -3.959 10.142 1.00 90.50 180 ARG A C 1
ATOM 1466 O O . ARG A 1 180 ? 3.892 -3.811 10.316 1.00 90.50 180 ARG A O 1
ATOM 1473 N N . LEU A 1 181 ? 2.040 -3.531 9.066 1.00 92.25 181 LEU A N 1
ATOM 1474 C CA . LEU A 1 181 ? 2.682 -2.983 7.884 1.00 92.25 181 LEU A CA 1
ATOM 1475 C C . LEU A 1 181 ? 2.065 -1.631 7.546 1.00 92.25 181 LEU A C 1
ATOM 1477 O O . LEU A 1 181 ? 0.855 -1.436 7.681 1.00 92.25 181 LEU A O 1
ATOM 1481 N N . ARG A 1 182 ? 2.897 -0.715 7.058 1.00 90.94 182 ARG A N 1
ATOM 1482 C CA . ARG A 1 182 ? 2.453 0.511 6.390 1.00 90.94 182 ARG A CA 1
ATOM 1483 C C . ARG A 1 182 ? 2.748 0.415 4.897 1.00 90.94 182 ARG A C 1
ATOM 1485 O O . ARG A 1 182 ? 3.654 -0.314 4.487 1.00 90.94 182 ARG A O 1
ATOM 1492 N N . LEU A 1 183 ? 1.973 1.154 4.108 1.00 90.94 183 LEU A N 1
ATOM 1493 C CA . LEU A 1 183 ? 2.190 1.291 2.674 1.00 90.94 183 LEU A CA 1
ATOM 1494 C C . LEU A 1 183 ? 3.065 2.501 2.386 1.00 90.94 183 LEU A C 1
ATOM 1496 O O . LEU A 1 183 ? 2.844 3.579 2.928 1.00 90.94 183 LEU A O 1
ATOM 1500 N N . LEU A 1 184 ? 3.976 2.341 1.444 1.00 91.19 184 LEU A N 1
ATOM 1501 C CA . LEU A 1 184 ? 4.528 3.440 0.677 1.00 91.19 184 LEU A CA 1
ATOM 1502 C C . LEU A 1 184 ? 4.253 3.150 -0.800 1.00 91.19 184 LEU A C 1
ATOM 1504 O O . LEU A 1 184 ? 4.692 2.130 -1.331 1.00 91.19 184 LEU A O 1
ATOM 1508 N N . GLU A 1 185 ? 3.491 4.026 -1.448 1.00 91.50 185 GLU A N 1
ATOM 1509 C CA . GLU A 1 185 ? 3.205 3.950 -2.881 1.00 91.50 185 GLU A CA 1
ATOM 1510 C C . GLU A 1 185 ? 3.966 5.063 -3.598 1.00 91.50 185 GLU A C 1
ATOM 1512 O O . GLU A 1 185 ? 3.771 6.233 -3.288 1.00 91.50 185 GLU A O 1
ATOM 1517 N N . ALA A 1 186 ? 4.837 4.698 -4.539 1.00 85.12 186 ALA A N 1
ATOM 1518 C CA . ALA A 1 186 ? 5.538 5.646 -5.399 1.00 85.12 186 ALA A CA 1
ATOM 1519 C C . ALA A 1 186 ? 4.943 5.576 -6.811 1.00 85.12 186 ALA A C 1
ATOM 1521 O O . ALA A 1 186 ? 5.084 4.561 -7.501 1.00 85.12 186 ALA A O 1
ATOM 1522 N N . ASP A 1 187 ? 4.235 6.627 -7.227 1.00 78.75 187 ASP A N 1
ATOM 1523 C CA . ASP A 1 187 ? 3.363 6.584 -8.404 1.00 78.75 187 ASP A CA 1
ATOM 1524 C C . ASP A 1 187 ? 3.762 7.543 -9.541 1.00 78.75 187 ASP A C 1
ATOM 1526 O O . ASP A 1 187 ? 3.350 7.305 -10.678 1.00 78.75 187 ASP A O 1
ATOM 1530 N N . ALA A 1 188 ? 4.585 8.565 -9.274 1.00 75.69 188 ALA A N 1
ATOM 1531 C CA . ALA A 1 188 ? 5.006 9.554 -10.270 1.00 75.69 188 ALA A CA 1
ATOM 1532 C C . ALA A 1 188 ? 6.429 10.097 -10.012 1.00 75.69 188 ALA A C 1
ATOM 1534 O O . ALA A 1 188 ? 6.630 11.107 -9.348 1.00 75.69 188 ALA A O 1
ATOM 1535 N N . LEU A 1 189 ? 7.433 9.431 -10.580 1.00 74.88 189 LEU A N 1
ATOM 1536 C CA . LEU A 1 189 ? 8.861 9.757 -10.497 1.00 74.88 189 LEU A CA 1
ATOM 1537 C C . LEU A 1 189 ? 9.470 10.255 -11.809 1.00 74.88 189 LEU A C 1
ATOM 1539 O O . LEU A 1 189 ? 10.452 10.990 -11.776 1.00 74.88 189 LEU A O 1
ATOM 1543 N N . VAL A 1 190 ? 8.934 9.832 -12.955 1.00 60.50 190 VAL A N 1
ATOM 1544 C CA . VAL A 1 190 ? 9.651 9.906 -14.246 1.00 60.50 190 VAL A CA 1
ATOM 1545 C C . VAL A 1 190 ? 9.022 10.889 -15.242 1.00 60.50 190 VAL A C 1
ATOM 1547 O O . VAL A 1 190 ? 9.665 11.299 -16.204 1.00 60.50 190 VAL A O 1
ATOM 1550 N N . GLY A 1 191 ? 7.800 11.362 -14.993 1.00 53.72 191 GLY A N 1
ATOM 1551 C CA . GLY A 1 191 ? 7.096 12.291 -15.877 1.00 53.72 191 GLY A CA 1
ATOM 1552 C C . GLY A 1 191 ? 7.544 13.755 -15.755 1.00 53.72 191 GLY A C 1
ATOM 1553 O O . GLY A 1 191 ? 6.748 14.613 -15.379 1.00 53.72 191 GLY A O 1
ATOM 1554 N N . PHE A 1 192 ? 8.790 14.097 -16.066 1.00 51.91 192 PHE A N 1
ATOM 1555 C CA . PHE A 1 192 ? 9.183 15.508 -16.161 1.00 51.91 192 PHE A CA 1
ATOM 1556 C C . PHE A 1 192 ? 8.777 16.058 -17.534 1.00 51.91 192 PHE A C 1
ATOM 1558 O O . PHE A 1 192 ? 9.430 15.789 -18.534 1.00 51.91 192 PHE A O 1
ATOM 1565 N N . GLY A 1 193 ? 7.673 16.809 -17.594 1.00 44.88 193 GLY A N 1
ATOM 1566 C CA . GLY A 1 193 ? 7.398 17.672 -18.748 1.00 44.88 193 GLY A CA 1
ATOM 1567 C C . GLY A 1 193 ? 8.375 18.855 -18.803 1.00 44.88 193 GLY A C 1
ATOM 1568 O O . GLY A 1 193 ? 9.066 19.130 -17.819 1.00 44.88 193 GLY A O 1
ATOM 1569 N N . ASP A 1 194 ? 8.375 19.593 -19.918 1.00 46.62 194 ASP A N 1
ATOM 1570 C CA . ASP A 1 194 ? 9.274 20.734 -20.204 1.00 46.62 194 ASP A CA 1
ATOM 1571 C C . ASP A 1 194 ? 9.316 21.822 -19.104 1.00 46.62 194 ASP A C 1
ATOM 1573 O O . ASP A 1 194 ? 10.248 22.623 -19.034 1.00 46.62 194 ASP A O 1
ATOM 1577 N N . SER A 1 195 ? 8.349 21.834 -18.180 1.00 45.72 195 SER A N 1
ATOM 1578 C CA . SER A 1 195 ? 8.395 22.592 -16.927 1.00 45.72 195 SER A CA 1
ATOM 1579 C C . SER A 1 195 ? 8.829 21.694 -15.754 1.00 45.72 195 SER A C 1
ATOM 1581 O O . SER A 1 195 ? 7.997 21.159 -15.020 1.00 45.72 195 SER A O 1
ATOM 1583 N N . ALA A 1 196 ? 10.140 21.538 -15.577 1.00 46.88 196 ALA A N 1
ATOM 1584 C CA . ALA A 1 196 ? 10.851 20.611 -14.683 1.00 46.88 196 ALA A CA 1
ATOM 1585 C C . ALA A 1 196 ? 10.579 20.701 -13.152 1.00 46.88 196 ALA A C 1
ATOM 1587 O O . ALA A 1 196 ? 11.522 20.711 -12.361 1.00 46.88 196 ALA A O 1
ATOM 1588 N N . ARG A 1 197 ? 9.329 20.799 -12.676 1.00 52.97 197 ARG A N 1
ATOM 1589 C CA . ARG A 1 197 ? 9.041 20.958 -11.230 1.00 52.97 197 ARG A CA 1
ATOM 1590 C C . ARG A 1 197 ? 7.929 20.094 -10.650 1.00 52.97 197 ARG A C 1
ATOM 1592 O O . ARG A 1 197 ? 7.856 20.009 -9.429 1.00 52.97 197 ARG A O 1
ATOM 1599 N N . VAL A 1 198 ? 7.101 19.445 -11.465 1.00 54.66 198 VAL A N 1
ATOM 1600 C CA . VAL A 1 198 ? 6.052 18.547 -10.960 1.00 54.66 198 VAL A CA 1
ATOM 1601 C C . VAL A 1 198 ? 6.075 17.257 -11.774 1.00 54.66 198 VAL A C 1
ATOM 1603 O O . VAL A 1 198 ? 5.903 17.333 -12.993 1.00 54.66 198 VAL A O 1
ATOM 1606 N N . PRO A 1 199 ? 6.290 16.089 -11.144 1.00 60.12 199 PRO A N 1
ATOM 1607 C CA . PRO A 1 199 ? 6.143 14.814 -11.825 1.00 60.12 199 PRO A CA 1
ATOM 1608 C C . PRO A 1 199 ? 4.717 14.674 -12.367 1.00 60.12 199 PRO A C 1
ATOM 1610 O O . PRO A 1 199 ? 3.740 14.757 -11.620 1.00 60.12 199 PRO A O 1
ATOM 1613 N N . ARG A 1 200 ? 4.578 14.474 -13.677 1.00 73.19 200 ARG A N 1
ATOM 1614 C CA . ARG A 1 200 ? 3.326 14.032 -14.289 1.00 73.19 200 ARG A CA 1
ATOM 1615 C C . ARG A 1 200 ? 3.216 12.517 -14.192 1.00 73.19 200 ARG A C 1
ATOM 1617 O O . ARG A 1 200 ? 4.201 11.795 -14.040 1.00 73.19 200 ARG A O 1
ATOM 1624 N N . GLN A 1 201 ? 1.991 12.041 -14.342 1.00 79.44 201 GLN A N 1
ATOM 1625 C CA . GLN A 1 201 ? 1.717 10.615 -14.399 1.00 79.44 201 GLN A CA 1
ATOM 1626 C C . GLN A 1 201 ? 2.346 9.991 -15.659 1.00 79.44 201 GLN A C 1
ATOM 1628 O O . GLN A 1 201 ? 2.252 10.605 -16.730 1.00 79.44 201 GLN A O 1
ATOM 1633 N N . PRO A 1 202 ? 2.957 8.794 -15.555 1.00 81.19 202 PRO A N 1
ATOM 1634 C CA . PRO A 1 202 ? 3.434 8.045 -16.714 1.00 81.19 202 PRO A CA 1
ATOM 1635 C C . PRO A 1 202 ? 2.306 7.813 -17.727 1.00 81.19 202 PRO A C 1
ATOM 1637 O O . PRO A 1 202 ? 1.221 7.354 -17.352 1.00 81.19 202 PRO A O 1
ATOM 1640 N N . THR A 1 203 ? 2.537 8.139 -18.998 1.00 81.56 203 THR A N 1
ATOM 1641 C CA . THR A 1 203 ? 1.507 8.072 -20.049 1.00 81.56 203 THR A CA 1
ATOM 1642 C C . THR A 1 203 ? 1.577 6.793 -20.865 1.00 81.56 203 THR A C 1
ATOM 1644 O O . THR A 1 203 ? 0.533 6.208 -21.160 1.00 81.56 203 THR A O 1
ATOM 1647 N N . ASP A 1 204 ? 2.782 6.320 -21.160 1.00 82.75 204 ASP A N 1
ATOM 1648 C CA . ASP A 1 204 ? 3.038 5.126 -21.968 1.00 82.75 204 ASP A CA 1
ATOM 1649 C C . ASP A 1 204 ? 3.718 4.013 -21.156 1.00 82.75 204 ASP A C 1
ATOM 1651 O O . ASP A 1 204 ? 4.037 4.181 -19.976 1.00 82.75 204 ASP A O 1
ATOM 1655 N N . ASP A 1 205 ? 3.881 2.846 -21.777 1.00 85.25 205 ASP A N 1
ATOM 1656 C CA . ASP A 1 205 ? 4.414 1.652 -21.118 1.00 85.25 205 ASP A CA 1
ATOM 1657 C C . ASP A 1 205 ? 5.892 1.803 -20.737 1.00 85.25 205 ASP A C 1
ATOM 1659 O O . ASP A 1 205 ? 6.310 1.308 -19.690 1.00 85.25 205 ASP A O 1
ATOM 1663 N N . PHE A 1 206 ? 6.673 2.540 -21.534 1.00 82.06 206 PHE A N 1
ATOM 1664 C CA . PHE A 1 206 ? 8.079 2.807 -21.238 1.00 82.06 206 PHE A CA 1
ATOM 1665 C C . PHE A 1 206 ? 8.218 3.699 -20.001 1.00 82.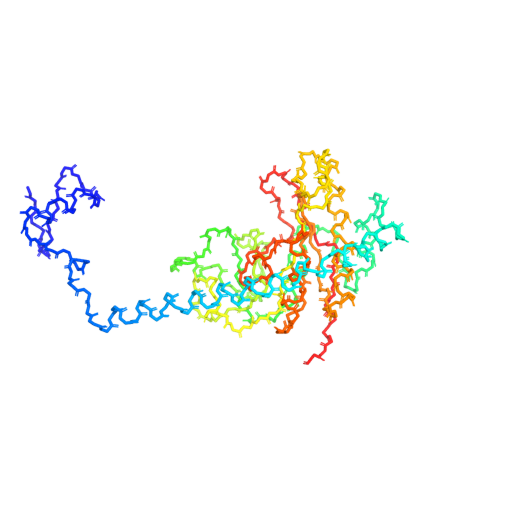06 206 PHE A C 1
ATOM 1667 O O . PHE A 1 206 ? 8.977 3.376 -19.087 1.00 82.06 206 PHE A O 1
ATOM 1674 N N . GLU A 1 207 ? 7.445 4.783 -19.920 1.00 82.19 207 GLU A N 1
ATOM 1675 C CA . GLU A 1 207 ? 7.424 5.650 -18.744 1.00 82.19 207 GLU A CA 1
ATOM 1676 C C . GLU A 1 207 ? 6.940 4.904 -17.499 1.00 82.19 207 GLU A C 1
ATOM 1678 O O . GLU A 1 207 ? 7.486 5.115 -16.418 1.00 82.19 207 GLU A O 1
ATOM 1683 N N . ARG A 1 208 ? 5.936 4.023 -17.620 1.00 87.44 208 ARG A N 1
ATOM 1684 C CA . ARG A 1 208 ? 5.458 3.200 -16.492 1.00 87.44 208 ARG A CA 1
ATOM 1685 C C . ARG A 1 208 ? 6.538 2.256 -15.998 1.00 87.44 208 ARG A C 1
ATOM 1687 O O . ARG A 1 208 ? 6.734 2.131 -14.791 1.00 87.44 208 ARG A O 1
ATOM 1694 N N . GLU A 1 209 ? 7.250 1.620 -16.918 1.00 85.25 209 GLU A N 1
ATOM 1695 C CA . GLU A 1 209 ? 8.351 0.729 -16.587 1.00 85.25 209 GLU A CA 1
ATOM 1696 C C . GLU A 1 209 ? 9.493 1.471 -15.892 1.00 85.25 209 GLU A C 1
ATOM 1698 O O . GLU A 1 209 ? 9.928 1.071 -14.810 1.00 85.25 209 GLU A O 1
ATOM 1703 N N . LEU A 1 210 ? 9.908 2.605 -16.455 1.00 80.31 210 LEU A N 1
ATOM 1704 C CA . LEU A 1 210 ? 10.932 3.461 -15.872 1.00 80.31 210 LEU A CA 1
ATOM 1705 C C . LEU A 1 210 ? 10.499 3.986 -14.492 1.00 80.31 210 LEU A C 1
ATOM 1707 O O . LEU A 1 210 ? 11.316 4.047 -13.574 1.00 80.31 210 LEU A O 1
ATOM 1711 N N . ASN A 1 211 ? 9.212 4.297 -14.308 1.00 85.81 211 ASN A N 1
ATOM 1712 C CA . ASN A 1 211 ? 8.651 4.724 -13.027 1.00 85.81 211 ASN A CA 1
ATOM 1713 C C 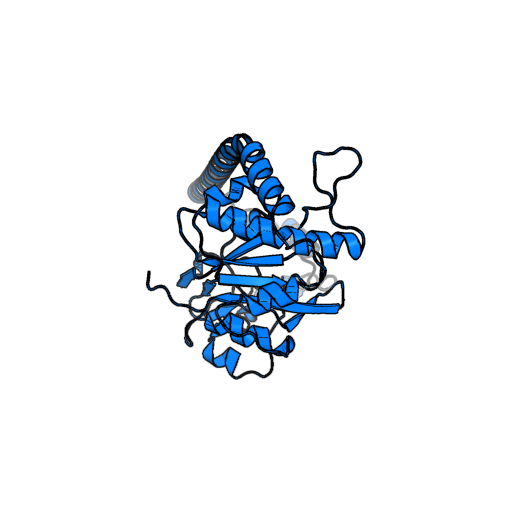. ASN A 1 211 ? 8.725 3.628 -11.959 1.00 85.81 211 ASN A C 1
ATOM 1715 O O . ASN A 1 211 ? 9.183 3.887 -10.845 1.00 85.81 211 ASN A O 1
ATOM 1719 N N . ARG A 1 212 ? 8.323 2.396 -12.302 1.00 89.69 212 ARG A N 1
ATOM 1720 C CA . ARG A 1 212 ? 8.431 1.231 -11.408 1.00 89.69 212 ARG A CA 1
ATOM 1721 C C . ARG A 1 212 ? 9.883 0.971 -11.013 1.00 89.69 212 ARG A C 1
ATOM 1723 O O . ARG A 1 212 ? 10.176 0.805 -9.831 1.00 89.69 212 ARG A O 1
ATOM 1730 N N . MET A 1 213 ? 10.792 1.011 -11.983 1.00 85.62 213 MET A N 1
ATOM 1731 C CA . MET A 1 213 ? 12.225 0.837 -11.756 1.00 85.62 213 MET A CA 1
ATOM 1732 C C . MET A 1 213 ? 12.803 1.941 -10.856 1.00 85.62 213 MET A C 1
ATOM 1734 O O . MET A 1 213 ? 13.590 1.650 -9.962 1.00 85.62 213 MET A O 1
ATOM 1738 N N . ALA A 1 214 ? 12.394 3.201 -11.040 1.00 82.19 214 ALA A N 1
ATOM 1739 C CA . ALA A 1 214 ? 12.847 4.334 -10.227 1.00 82.19 214 ALA A CA 1
ATOM 1740 C C . ALA A 1 214 ? 12.284 4.324 -8.791 1.00 82.19 214 ALA A C 1
ATOM 1742 O O . ALA A 1 214 ? 12.927 4.838 -7.871 1.00 82.19 214 ALA A O 1
ATOM 1743 N N . ALA A 1 215 ? 11.119 3.709 -8.566 1.00 88.25 215 ALA A N 1
ATOM 1744 C CA . ALA A 1 215 ? 10.516 3.592 -7.236 1.00 88.25 215 ALA A CA 1
ATOM 1745 C C . ALA A 1 215 ? 11.372 2.761 -6.270 1.00 88.25 215 ALA A C 1
ATOM 1747 O O . ALA A 1 215 ? 11.421 3.044 -5.075 1.00 88.25 215 ALA A O 1
ATOM 1748 N N . VAL A 1 216 ? 12.093 1.771 -6.793 1.00 88.81 216 VAL A N 1
ATOM 1749 C CA . VAL A 1 216 ? 12.982 0.887 -6.032 1.00 88.81 216 VAL A CA 1
ATOM 1750 C C . VAL A 1 216 ? 14.076 1.692 -5.311 1.00 88.81 216 VAL A C 1
ATOM 1752 O O . VAL A 1 216 ? 14.045 1.764 -4.084 1.00 88.81 216 VAL A O 1
ATOM 1755 N N . PRO A 1 217 ? 15.021 2.374 -5.987 1.00 83.88 217 PRO A N 1
ATOM 1756 C CA . PRO A 1 217 ? 16.066 3.123 -5.295 1.00 83.88 217 PRO A CA 1
ATOM 1757 C C . PRO A 1 217 ? 15.514 4.226 -4.381 1.00 83.88 217 PRO A C 1
ATOM 1759 O O . PRO A 1 217 ? 16.125 4.474 -3.340 1.00 83.88 217 PRO A O 1
ATOM 1762 N N . LEU A 1 218 ? 14.363 4.841 -4.698 1.00 85.38 218 LEU A N 1
ATOM 1763 C CA . LEU A 1 218 ? 13.681 5.763 -3.781 1.00 85.38 218 LEU A CA 1
ATOM 1764 C C . LEU A 1 218 ? 13.359 5.076 -2.450 1.00 85.38 218 LEU A C 1
ATOM 1766 O O . LEU A 1 218 ? 13.793 5.555 -1.403 1.00 85.38 218 LEU A O 1
ATOM 1770 N N . VAL A 1 219 ? 12.643 3.947 -2.482 1.00 89.62 219 VAL A N 1
ATOM 1771 C CA . VAL A 1 219 ? 12.222 3.222 -1.273 1.00 89.62 219 VAL A CA 1
ATOM 1772 C C . VAL A 1 219 ? 13.419 2.834 -0.407 1.00 89.62 219 VAL A C 1
ATOM 1774 O O . VAL A 1 219 ? 13.384 3.053 0.802 1.00 89.62 219 VAL A O 1
ATOM 1777 N N . TRP A 1 220 ? 14.511 2.324 -0.988 1.00 87.81 220 TRP A N 1
ATOM 1778 C CA . TRP A 1 220 ? 15.710 1.985 -0.202 1.00 87.81 220 TRP A CA 1
ATOM 1779 C C . TRP A 1 220 ? 16.436 3.208 0.344 1.00 87.81 220 TRP A C 1
ATOM 1781 O O . TRP A 1 220 ? 16.996 3.151 1.439 1.00 87.81 220 TRP A O 1
ATOM 1791 N N . SER A 1 221 ? 16.460 4.306 -0.408 1.00 83.38 221 SER A N 1
ATOM 1792 C CA . SER A 1 221 ? 17.070 5.550 0.061 1.00 83.38 221 SER A CA 1
ATOM 1793 C C . SER A 1 221 ? 16.286 6.098 1.248 1.00 83.38 221 SER A C 1
ATOM 1795 O O . SER A 1 221 ? 16.882 6.459 2.259 1.00 83.38 221 SER A O 1
ATOM 1797 N N . MET A 1 222 ? 14.954 6.064 1.170 1.00 85.50 222 MET A N 1
ATOM 1798 C CA . MET A 1 222 ? 14.072 6.391 2.285 1.00 85.50 222 MET A CA 1
ATOM 1799 C C . MET A 1 222 ? 14.297 5.458 3.476 1.00 85.50 222 MET A C 1
ATOM 1801 O O . MET A 1 222 ? 14.482 5.949 4.585 1.00 85.50 222 MET A O 1
ATOM 1805 N N . ALA A 1 223 ? 14.373 4.143 3.252 1.00 87.06 223 ALA A N 1
ATOM 1806 C CA . ALA A 1 223 ? 14.644 3.161 4.303 1.00 87.06 223 ALA A CA 1
ATOM 1807 C C . ALA A 1 223 ? 15.955 3.469 5.037 1.00 87.06 223 ALA A C 1
ATOM 1809 O O . ALA A 1 223 ? 15.993 3.495 6.263 1.00 87.06 223 ALA A O 1
ATOM 1810 N N . LYS A 1 224 ? 17.019 3.792 4.291 1.00 84.88 224 LYS A N 1
ATOM 1811 C CA . LYS A 1 224 ? 18.329 4.150 4.848 1.00 84.88 224 LYS A CA 1
ATOM 1812 C C . LYS A 1 224 ? 18.314 5.481 5.606 1.00 84.88 224 LYS A C 1
ATOM 1814 O O . LYS A 1 224 ? 18.973 5.591 6.633 1.00 84.88 224 LYS A O 1
ATOM 1819 N N . LEU A 1 225 ? 17.622 6.493 5.082 1.00 82.88 225 LEU A N 1
ATOM 1820 C CA . LEU A 1 225 ? 17.593 7.840 5.665 1.00 82.88 225 LEU A CA 1
ATOM 1821 C C . LEU A 1 225 ? 16.703 7.929 6.908 1.00 82.88 225 LEU A C 1
ATOM 1823 O O . LEU A 1 225 ? 17.047 8.630 7.852 1.00 82.88 225 LEU A O 1
ATOM 1827 N N . ILE A 1 226 ? 15.563 7.240 6.889 1.00 84.62 226 ILE A N 1
ATOM 1828 C CA . ILE A 1 226 ? 14.544 7.271 7.950 1.00 84.62 226 ILE A CA 1
ATOM 1829 C C . ILE A 1 226 ? 14.770 6.143 8.967 1.00 84.62 226 ILE A C 1
ATOM 1831 O O . ILE A 1 226 ? 14.369 6.252 10.123 1.00 84.62 226 ILE A O 1
ATOM 1835 N N . GLY A 1 227 ? 15.432 5.062 8.554 1.00 85.62 227 GLY A N 1
ATOM 1836 C CA . GLY A 1 227 ? 15.700 3.899 9.396 1.00 85.62 227 GLY A CA 1
ATOM 1837 C C . GLY A 1 227 ? 14.524 2.927 9.499 1.00 85.62 227 GLY A C 1
ATOM 1838 O O . GLY A 1 227 ? 14.422 2.217 10.499 1.00 85.62 227 GLY A O 1
ATOM 1839 N N . PHE A 1 228 ? 13.616 2.895 8.516 1.00 88.81 228 PHE A N 1
ATOM 1840 C CA . PHE A 1 228 ? 12.565 1.874 8.474 1.00 88.81 228 PHE A CA 1
ATOM 1841 C C . PHE A 1 228 ? 13.049 0.597 7.784 1.00 88.81 228 PHE A C 1
ATOM 1843 O O . PHE A 1 228 ? 13.921 0.620 6.915 1.00 88.81 228 PHE A O 1
ATOM 1850 N N . GLU A 1 229 ? 12.427 -0.528 8.130 1.00 91.25 229 GLU A N 1
ATOM 1851 C CA . GLU A 1 229 ? 12.676 -1.813 7.480 1.00 91.25 229 GLU A CA 1
ATOM 1852 C C . GLU A 1 229 ? 11.703 -2.027 6.311 1.00 91.25 229 GLU A C 1
ATOM 1854 O O . GLU A 1 229 ? 10.482 -1.956 6.487 1.00 91.25 229 GLU A O 1
ATOM 1859 N N . VAL A 1 230 ? 12.242 -2.318 5.123 1.00 93.88 230 VAL A N 1
ATOM 1860 C CA . VAL A 1 230 ? 11.457 -2.781 3.969 1.00 93.88 230 VAL A CA 1
ATOM 1861 C C . VAL A 1 230 ? 11.179 -4.270 4.147 1.00 93.88 230 VAL A C 1
ATOM 1863 O O . VAL A 1 230 ? 12.098 -5.082 4.187 1.00 93.88 230 VAL A O 1
ATOM 1866 N N . ILE A 1 231 ? 9.901 -4.622 4.247 1.00 95.88 231 ILE A N 1
ATOM 1867 C CA . ILE A 1 231 ? 9.428 -5.997 4.435 1.00 95.88 231 ILE A CA 1
ATOM 1868 C C . ILE A 1 231 ? 9.066 -6.639 3.109 1.00 95.88 231 ILE A C 1
ATOM 1870 O O . ILE A 1 231 ? 9.264 -7.834 2.930 1.00 95.88 231 ILE A O 1
ATOM 1874 N N . GLY A 1 232 ? 8.538 -5.866 2.167 1.00 96.44 232 GLY A N 1
ATOM 1875 C CA . GLY A 1 232 ? 8.170 -6.403 0.872 1.00 96.44 232 GLY A CA 1
ATOM 1876 C C . GLY A 1 232 ? 8.016 -5.334 -0.188 1.00 96.44 232 GLY A C 1
ATOM 1877 O O . GLY A 1 232 ? 7.766 -4.171 0.123 1.00 96.44 232 GLY A O 1
ATOM 1878 N N . LEU A 1 233 ? 8.142 -5.746 -1.445 1.00 97.12 233 LEU A N 1
ATOM 1879 C CA . LEU A 1 233 ? 7.874 -4.900 -2.603 1.00 97.12 233 LEU A CA 1
ATOM 1880 C C . LEU A 1 233 ? 6.976 -5.614 -3.577 1.00 97.12 233 LEU A C 1
ATOM 1882 O O . LEU A 1 233 ? 7.223 -6.765 -3.930 1.00 97.12 233 LEU A O 1
ATOM 1886 N N . ILE A 1 234 ? 5.959 -4.905 -4.033 1.00 97.44 234 ILE A N 1
ATOM 1887 C CA . ILE A 1 234 ? 4.961 -5.432 -4.944 1.00 97.44 234 ILE A CA 1
ATOM 1888 C C . ILE A 1 234 ? 4.962 -4.564 -6.199 1.00 97.44 234 ILE A C 1
ATOM 1890 O O . ILE A 1 234 ? 4.627 -3.380 -6.136 1.00 97.44 234 ILE A O 1
ATOM 1894 N N . ASP A 1 235 ? 5.303 -5.156 -7.343 1.00 96.50 235 ASP A N 1
ATOM 1895 C CA . ASP A 1 235 ? 4.935 -4.595 -8.642 1.00 96.50 235 ASP A CA 1
ATOM 1896 C C . ASP A 1 235 ? 3.416 -4.663 -8.755 1.00 96.50 235 ASP A C 1
ATOM 1898 O O . ASP A 1 235 ? 2.815 -5.735 -8.640 1.00 96.50 235 ASP A O 1
ATOM 1902 N N . THR A 1 236 ? 2.775 -3.519 -8.959 1.00 95.50 236 THR A N 1
ATOM 1903 C CA . THR A 1 236 ? 1.317 -3.465 -9.060 1.00 95.50 236 THR A CA 1
ATOM 1904 C C . THR A 1 236 ? 0.773 -4.000 -10.379 1.00 95.50 236 THR A C 1
ATOM 1906 O O . THR A 1 236 ? -0.443 -4.159 -10.472 1.00 95.50 236 THR A O 1
ATOM 1909 N N . GLY A 1 237 ? 1.631 -4.254 -11.374 1.00 94.06 237 GLY A N 1
ATOM 1910 C CA . GLY A 1 237 ? 1.238 -4.569 -12.749 1.00 94.06 237 GLY A CA 1
ATOM 1911 C C . GLY A 1 237 ? 0.829 -3.327 -13.549 1.00 94.06 237 GLY A C 1
ATOM 1912 O O . GLY A 1 237 ? 0.108 -3.425 -14.535 1.00 94.06 237 GLY A O 1
ATOM 1913 N N . ASN A 1 238 ? 1.191 -2.125 -13.092 1.00 93.81 238 ASN A N 1
ATOM 1914 C CA . ASN A 1 238 ? 0.885 -0.885 -13.804 1.00 93.81 238 ASN A CA 1
ATOM 1915 C C . ASN A 1 238 ? 2.024 0.136 -13.682 1.00 93.81 238 ASN A C 1
ATOM 1917 O O . ASN A 1 238 ? 3.085 -0.065 -14.252 1.00 93.81 238 ASN A O 1
ATOM 1921 N N . LYS A 1 239 ? 1.823 1.246 -12.965 1.00 90.06 239 LYS A N 1
ATOM 1922 C CA . LYS A 1 239 ? 2.792 2.352 -12.899 1.00 90.06 239 LYS A CA 1
ATOM 1923 C C . LYS A 1 239 ? 3.581 2.394 -11.592 1.00 90.06 239 LYS A C 1
ATOM 1925 O O . LYS A 1 239 ? 4.634 3.014 -11.558 1.00 90.06 239 LYS A O 1
ATOM 1930 N N . SER A 1 240 ? 3.072 1.789 -10.521 1.00 92.19 240 SER A N 1
ATOM 1931 C CA . SER A 1 240 ? 3.618 1.947 -9.171 1.00 92.19 240 SER A CA 1
ATOM 1932 C C . SER A 1 240 ? 4.225 0.655 -8.641 1.00 92.19 240 SER A C 1
ATOM 1934 O O . SER A 1 240 ? 3.822 -0.454 -9.012 1.00 92.19 240 SER A O 1
ATOM 1936 N N . VAL A 1 241 ? 5.186 0.821 -7.736 1.00 93.94 241 VAL A N 1
ATOM 1937 C CA . VAL A 1 241 ? 5.642 -0.226 -6.822 1.00 93.94 241 VAL A CA 1
ATOM 1938 C C . VAL A 1 241 ? 5.112 0.123 -5.439 1.00 93.94 241 VAL A C 1
ATOM 1940 O O . VAL A 1 241 ? 5.206 1.266 -4.992 1.00 93.94 241 VAL A O 1
ATOM 1943 N N . HIS A 1 242 ? 4.526 -0.866 -4.776 1.00 95.38 242 HIS A N 1
ATOM 1944 C CA . HIS A 1 242 ? 4.062 -0.749 -3.402 1.00 95.38 242 HIS A CA 1
ATOM 1945 C C . HIS A 1 242 ? 5.121 -1.331 -2.480 1.00 95.38 242 HIS A C 1
ATOM 1947 O O . HIS A 1 242 ? 5.448 -2.514 -2.586 1.00 95.38 242 HIS A O 1
ATOM 1953 N N . ALA A 1 243 ? 5.625 -0.522 -1.558 1.00 95.06 243 ALA A N 1
ATOM 1954 C CA . ALA A 1 243 ? 6.500 -0.985 -0.502 1.00 95.06 243 ALA A CA 1
ATOM 1955 C C . ALA A 1 243 ? 5.722 -1.239 0.785 1.00 95.06 243 ALA A C 1
ATOM 1957 O O . ALA A 1 243 ? 4.983 -0.385 1.274 1.00 95.06 243 ALA A O 1
ATOM 1958 N N . LEU A 1 244 ? 5.912 -2.438 1.327 1.00 94.62 244 LEU A N 1
ATOM 1959 C CA . LEU A 1 244 ? 5.460 -2.834 2.648 1.00 94.62 244 LEU A CA 1
ATOM 1960 C C . LEU A 1 244 ? 6.599 -2.533 3.612 1.00 94.62 244 LEU A C 1
ATOM 1962 O O . LEU A 1 244 ? 7.667 -3.137 3.510 1.00 94.62 244 LEU A O 1
ATOM 1966 N N . ILE A 1 245 ? 6.379 -1.606 4.533 1.00 92.56 245 ILE A N 1
ATOM 1967 C CA . ILE A 1 245 ? 7.372 -1.241 5.545 1.00 92.56 245 ILE A CA 1
ATOM 1968 C C . ILE A 1 245 ? 6.866 -1.637 6.925 1.00 92.56 245 ILE A C 1
ATOM 1970 O O . ILE A 1 245 ? 5.657 -1.601 7.185 1.00 92.56 245 ILE A O 1
ATOM 1974 N N . ARG A 1 246 ? 7.778 -2.021 7.819 1.00 89.88 246 ARG A N 1
ATOM 1975 C CA . ARG A 1 246 ? 7.404 -2.334 9.200 1.00 89.88 246 ARG A CA 1
ATOM 1976 C C . ARG A 1 246 ? 6.861 -1.080 9.877 1.00 89.88 246 ARG A C 1
ATOM 1978 O O . ARG A 1 246 ? 7.431 0.002 9.752 1.00 89.88 246 ARG A O 1
ATOM 1985 N N . ALA A 1 247 ? 5.746 -1.216 10.585 1.00 74.44 247 ALA A N 1
ATOM 1986 C CA . ALA A 1 247 ? 5.158 -0.090 11.289 1.00 74.44 247 ALA A CA 1
ATOM 1987 C C . ALA A 1 247 ? 6.009 0.306 12.510 1.00 74.44 247 ALA A C 1
ATOM 1989 O O . ALA A 1 247 ? 6.008 -0.397 13.514 1.00 74.44 247 ALA A O 1
ATOM 1990 N N . ALA A 1 248 ? 6.681 1.456 12.432 1.00 75.44 248 ALA A N 1
ATOM 1991 C CA . ALA A 1 248 ? 7.140 2.214 13.596 1.00 75.44 248 ALA A CA 1
ATOM 1992 C C . ALA A 1 248 ? 6.237 3.448 13.785 1.00 75.44 248 ALA A C 1
ATOM 1994 O O . ALA A 1 248 ? 5.744 4.027 12.807 1.00 75.44 248 ALA A O 1
ATOM 1995 N N . GLU A 1 249 ? 5.945 3.824 15.031 1.00 66.19 249 GLU A N 1
ATOM 1996 C CA . GLU A 1 249 ? 5.020 4.927 15.342 1.00 66.19 249 GLU A CA 1
ATOM 1997 C C . GLU A 1 249 ? 5.598 6.307 14.983 1.00 66.19 249 GLU A C 1
ATOM 1999 O O . GLU A 1 249 ? 4.855 7.195 14.565 1.00 66.19 249 GLU A O 1
ATOM 2004 N N . ASP A 1 250 ? 6.919 6.473 15.044 1.00 69.56 250 ASP A N 1
ATOM 2005 C CA . ASP A 1 250 ? 7.637 7.748 14.925 1.00 69.56 250 ASP A CA 1
ATOM 2006 C C . ASP A 1 250 ? 8.153 8.073 13.506 1.00 69.56 250 ASP A C 1
ATOM 2008 O O . ASP A 1 250 ? 8.465 9.226 13.194 1.00 69.56 250 ASP A O 1
ATOM 2012 N N . GLN A 1 251 ? 8.198 7.088 12.607 1.00 75.75 251 GLN A N 1
ATOM 2013 C CA . GLN A 1 251 ? 8.838 7.238 11.291 1.00 75.75 251 GLN A CA 1
ATOM 2014 C C . GLN A 1 251 ? 7.921 7.808 10.198 1.00 75.75 251 GLN A C 1
ATOM 2016 O O . GLN A 1 251 ? 8.392 8.362 9.206 1.00 75.75 251 GLN A O 1
ATOM 2021 N N . SER A 1 252 ? 6.598 7.738 10.360 1.00 73.25 252 SER A N 1
ATOM 2022 C CA . SER A 1 252 ? 5.675 8.127 9.275 1.00 73.25 252 SER A CA 1
ATOM 2023 C C . SER A 1 252 ? 5.657 9.623 8.994 1.00 73.25 252 SER A C 1
ATOM 2025 O O . SER A 1 252 ? 5.548 10.029 7.841 1.00 73.25 252 SER A O 1
ATOM 2027 N N . ALA A 1 253 ? 5.847 10.452 10.022 1.00 76.00 253 ALA A N 1
ATOM 2028 C CA . ALA A 1 253 ? 6.006 11.887 9.823 1.00 76.00 253 ALA A CA 1
ATOM 2029 C C . ALA A 1 253 ? 7.263 12.206 8.998 1.00 76.00 253 ALA A C 1
ATOM 2031 O O . ALA A 1 253 ? 7.244 13.152 8.220 1.00 76.00 253 ALA A O 1
ATOM 2032 N N . GLN A 1 254 ? 8.332 11.414 9.130 1.00 76.06 254 GLN A N 1
ATOM 2033 C CA . GLN A 1 254 ? 9.584 11.608 8.395 1.00 76.06 254 GLN A CA 1
ATOM 2034 C C . GLN A 1 254 ? 9.436 11.220 6.919 1.00 76.06 254 GLN A C 1
ATOM 2036 O O . GLN A 1 254 ? 9.946 11.918 6.045 1.00 76.06 254 GLN A O 1
ATOM 2041 N N . CYS A 1 255 ? 8.665 10.172 6.611 1.00 78.31 255 CYS A N 1
ATOM 2042 C CA . CYS A 1 255 ? 8.383 9.776 5.227 1.00 78.31 255 CYS A CA 1
ATOM 2043 C C . CYS A 1 255 ? 7.684 10.886 4.420 1.00 78.31 255 CYS A C 1
ATOM 2045 O O . CYS A 1 255 ? 7.853 10.951 3.205 1.00 78.31 255 CYS A O 1
ATOM 2047 N N . 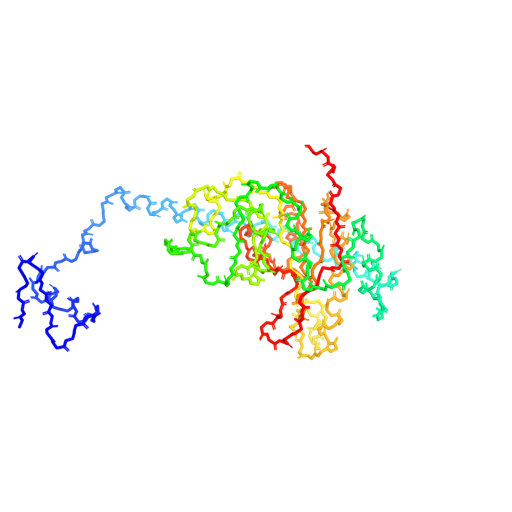LEU A 1 256 ? 6.979 11.818 5.076 1.00 78.62 256 LEU A N 1
ATOM 2048 C CA . LEU A 1 256 ? 6.353 12.968 4.412 1.00 78.62 256 LEU A CA 1
ATOM 2049 C C . LEU A 1 256 ? 7.357 13.933 3.752 1.00 78.62 256 LEU A C 1
ATOM 2051 O O . LEU A 1 256 ? 6.950 14.718 2.895 1.00 78.62 256 LEU A O 1
ATOM 2055 N N . MET A 1 257 ? 8.658 13.851 4.069 1.00 74.19 257 MET A N 1
ATOM 2056 C CA . MET A 1 257 ? 9.727 14.515 3.298 1.00 74.19 257 MET A CA 1
ATOM 2057 C C . MET A 1 257 ? 9.725 14.144 1.820 1.00 74.19 257 MET A C 1
ATOM 2059 O O . MET A 1 257 ? 10.136 14.946 0.989 1.00 74.19 257 MET A O 1
ATOM 2063 N N . PHE A 1 258 ? 9.238 12.949 1.505 1.00 77.44 258 PHE A N 1
ATOM 2064 C CA . PHE A 1 258 ? 9.203 12.396 0.161 1.00 77.44 258 PHE A CA 1
ATOM 2065 C C . PHE A 1 258 ? 7.800 12.464 -0.445 1.00 77.44 258 PHE A C 1
ATOM 2067 O O . PHE A 1 258 ? 7.549 11.819 -1.453 1.00 77.44 258 PHE A O 1
ATOM 2074 N N . SER A 1 259 ? 6.883 13.250 0.136 1.00 79.56 259 SER A N 1
ATOM 2075 C CA . SER A 1 259 ? 5.492 13.393 -0.338 1.00 79.56 259 SER A CA 1
ATOM 2076 C C . SER A 1 259 ? 5.352 13.964 -1.756 1.00 79.56 259 SER A C 1
ATOM 2078 O O . SER A 1 259 ? 4.263 13.929 -2.313 1.00 79.56 259 SER A O 1
ATOM 2080 N N . GLU A 1 260 ? 6.432 14.475 -2.358 1.00 75.75 260 GLU A N 1
ATOM 2081 C CA . GLU A 1 260 ? 6.466 14.812 -3.790 1.00 75.75 260 GLU A CA 1
ATOM 2082 C C . GLU A 1 260 ? 6.682 13.588 -4.706 1.00 75.75 260 GLU A C 1
ATOM 2084 O O . GLU A 1 260 ? 6.502 13.693 -5.915 1.00 75.75 260 GLU A O 1
ATOM 2089 N N . PHE A 1 261 ? 7.078 12.446 -4.136 1.00 78.06 261 PHE A N 1
ATOM 2090 C CA . PHE A 1 261 ? 7.429 11.202 -4.833 1.00 78.06 261 PHE A CA 1
ATOM 2091 C C . PHE A 1 261 ? 6.551 10.009 -4.437 1.00 78.06 261 PHE A C 1
ATOM 2093 O O . PHE A 1 261 ? 6.541 8.995 -5.137 1.00 78.06 261 PHE A O 1
ATOM 2100 N N . ILE A 1 262 ? 5.870 10.107 -3.295 1.00 85.62 262 ILE A N 1
ATOM 2101 C CA . ILE A 1 262 ? 5.023 9.056 -2.734 1.00 85.62 262 ILE A CA 1
ATOM 2102 C C . ILE A 1 262 ? 3.622 9.596 -2.473 1.00 85.62 262 ILE A C 1
ATOM 2104 O O . ILE A 1 262 ? 3.470 10.776 -2.161 1.00 85.62 262 ILE A O 1
ATOM 2108 N N . ASP A 1 263 ? 2.626 8.717 -2.490 1.00 86.81 263 ASP A N 1
ATOM 2109 C CA . ASP A 1 263 ? 1.282 9.037 -2.023 1.00 86.81 263 ASP A CA 1
ATOM 2110 C C . ASP A 1 263 ? 1.280 9.175 -0.481 1.00 86.81 263 ASP A C 1
ATOM 2112 O O . ASP A 1 263 ? 1.453 8.179 0.238 1.00 86.81 263 ASP A O 1
ATOM 2116 N N . PRO A 1 264 ? 1.101 10.395 0.069 1.00 84.19 264 PRO A N 1
ATOM 2117 C CA . PRO A 1 264 ? 1.079 10.594 1.511 1.00 84.19 264 PRO A CA 1
ATOM 2118 C C . PRO A 1 264 ? -0.163 9.979 2.163 1.00 84.19 264 PRO A C 1
ATOM 2120 O O . PRO A 1 264 ? -0.100 9.597 3.330 1.00 84.19 264 PRO A O 1
ATOM 2123 N N . ASP A 1 265 ? -1.284 9.868 1.450 1.00 83.56 265 ASP A N 1
ATOM 2124 C CA . ASP A 1 265 ? -2.514 9.313 2.006 1.00 83.56 265 ASP A CA 1
ATOM 2125 C C . ASP A 1 265 ? -2.372 7.795 2.181 1.00 83.56 265 ASP A C 1
ATOM 2127 O O . ASP A 1 265 ? -2.758 7.261 3.223 1.00 83.56 265 ASP A O 1
ATOM 2131 N N . ALA A 1 266 ? -1.715 7.105 1.243 1.00 85.75 266 ALA A N 1
ATOM 2132 C CA . ALA A 1 266 ? -1.371 5.686 1.381 1.00 85.75 266 ALA A CA 1
ATOM 2133 C C . ALA A 1 266 ? -0.523 5.400 2.638 1.00 85.75 266 ALA A C 1
ATOM 2135 O O . ALA A 1 266 ? -0.740 4.407 3.334 1.00 85.75 266 ALA A O 1
ATOM 2136 N N . LEU A 1 267 ? 0.412 6.298 2.956 1.00 84.56 267 LEU A N 1
ATOM 2137 C CA . LEU A 1 267 ? 1.288 6.200 4.124 1.00 84.56 267 LEU A CA 1
ATOM 2138 C C . LEU A 1 267 ? 0.571 6.511 5.447 1.00 84.56 267 LEU A C 1
ATOM 2140 O O . LEU A 1 267 ? 0.819 5.861 6.469 1.00 84.56 267 LEU A O 1
ATOM 2144 N N . LEU A 1 268 ? -0.276 7.542 5.450 1.00 81.94 268 LEU A N 1
ATOM 2145 C CA . LEU A 1 268 ? -0.951 8.028 6.654 1.00 81.94 268 LEU A CA 1
ATOM 2146 C C . LEU A 1 268 ? -2.168 7.172 7.022 1.00 81.94 268 LEU A C 1
ATOM 2148 O O . LEU A 1 268 ? -2.482 7.016 8.205 1.00 81.94 268 LEU A O 1
ATOM 2152 N N . HIS A 1 269 ? -2.839 6.577 6.039 1.00 86.56 269 HIS A N 1
ATOM 2153 C CA . HIS A 1 269 ? -3.968 5.692 6.277 1.00 86.56 269 HIS A CA 1
ATOM 2154 C C . HIS A 1 269 ? -3.495 4.257 6.520 1.00 86.56 269 HIS A C 1
ATOM 2156 O O . HIS A 1 269 ? -3.375 3.456 5.600 1.00 86.56 269 HIS A O 1
ATOM 2162 N N . LEU A 1 270 ? -3.319 3.892 7.794 1.00 87.81 270 LEU A N 1
ATOM 2163 C CA . LEU A 1 270 ? -2.935 2.534 8.228 1.00 87.81 270 LEU A CA 1
ATOM 2164 C C . LEU A 1 270 ? -3.801 1.413 7.626 1.00 87.81 270 LEU A C 1
ATOM 2166 O O . LEU A 1 270 ? -3.354 0.281 7.457 1.00 87.81 270 LEU A O 1
ATOM 2170 N N . THR A 1 271 ? -5.057 1.723 7.314 1.00 91.94 271 THR A N 1
ATOM 2171 C CA . THR A 1 271 ? -6.031 0.781 6.759 1.00 91.94 271 THR A CA 1
ATOM 2172 C C . THR A 1 271 ? -6.170 0.869 5.238 1.00 91.94 271 THR A C 1
ATOM 2174 O O . THR A 1 271 ? -7.086 0.258 4.674 1.00 91.94 271 THR A O 1
ATOM 2177 N N . ALA A 1 272 ? -5.280 1.607 4.563 1.00 90.94 272 ALA A N 1
ATOM 2178 C CA . ALA A 1 272 ? -5.294 1.767 3.117 1.00 90.94 272 ALA A CA 1
ATOM 2179 C C . ALA A 1 272 ? -5.300 0.399 2.405 1.00 90.94 272 ALA A C 1
ATOM 2181 O O . ALA A 1 272 ? -4.607 -0.533 2.829 1.00 90.94 272 ALA A O 1
ATOM 2182 N N . PRO A 1 273 ? -6.102 0.243 1.333 1.00 93.44 273 PRO A N 1
ATOM 2183 C CA . PRO A 1 273 ? -6.062 -0.958 0.510 1.00 93.44 273 PRO A CA 1
ATOM 2184 C C . PRO A 1 273 ? -4.708 -1.096 -0.179 1.00 93.44 273 PRO A C 1
ATOM 2186 O O . PRO A 1 273 ? -4.357 -0.292 -1.035 1.00 93.44 273 PRO A O 1
ATOM 2189 N N . LEU A 1 274 ? -4.015 -2.183 0.113 1.00 92.44 274 LEU A N 1
ATOM 2190 C CA . LEU A 1 274 ? -2.802 -2.610 -0.561 1.00 92.44 274 LEU A CA 1
ATOM 2191 C C . LEU A 1 274 ? -3.150 -3.522 -1.726 1.00 92.44 274 LEU A C 1
ATOM 2193 O O . LEU A 1 274 ? -4.040 -4.358 -1.595 1.00 92.44 274 LEU A O 1
ATOM 2197 N N . ARG A 1 275 ? -2.419 -3.440 -2.840 1.00 94.94 275 ARG A N 1
ATOM 2198 C CA . ARG A 1 275 ? -2.504 -4.476 -3.873 1.00 94.94 275 ARG A CA 1
ATOM 2199 C C . ARG A 1 275 ? -2.023 -5.803 -3.287 1.00 94.94 275 ARG A C 1
ATOM 2201 O O . ARG A 1 275 ? -0.929 -5.864 -2.738 1.00 94.94 275 ARG A O 1
ATOM 2208 N N . LEU A 1 276 ? -2.822 -6.855 -3.425 1.00 96.12 276 LEU A N 1
ATOM 2209 C CA . LEU A 1 276 ? -2.399 -8.213 -3.106 1.00 96.12 276 LEU A CA 1
ATOM 2210 C C . LEU A 1 276 ? -1.711 -8.803 -4.357 1.00 96.12 276 LEU A C 1
ATOM 2212 O O . LEU A 1 276 ? -2.268 -8.672 -5.454 1.00 96.12 276 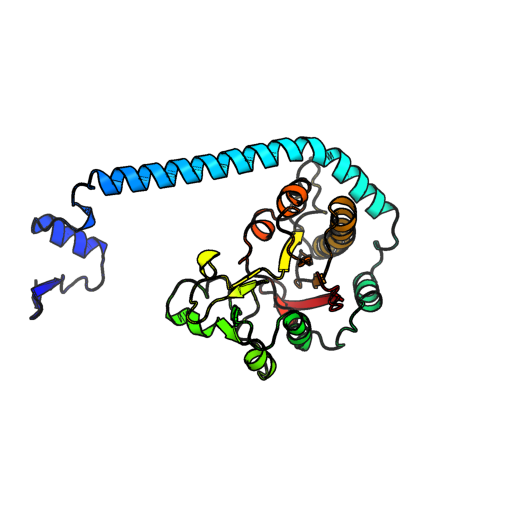LEU A O 1
ATOM 2216 N N . PRO A 1 277 ? -0.493 -9.371 -4.259 1.00 97.25 277 PRO A N 1
ATOM 2217 C CA . PRO A 1 277 ? 0.206 -9.908 -5.423 1.00 97.25 277 PRO A CA 1
ATOM 2218 C C . PRO A 1 277 ? -0.488 -11.169 -5.957 1.00 97.25 277 PRO A C 1
ATOM 2220 O O . PRO A 1 277 ? -1.145 -11.887 -5.209 1.00 97.25 277 PRO A O 1
ATOM 2223 N N . GLY A 1 278 ? -0.348 -11.443 -7.250 1.00 96.56 278 GLY A N 1
ATOM 2224 C CA . GLY A 1 278 ? -1.001 -12.564 -7.931 1.00 96.56 278 GLY A CA 1
ATOM 2225 C C . GLY A 1 278 ? -2.375 -12.244 -8.515 1.00 96.56 278 GLY A C 1
ATOM 2226 O O . GLY A 1 278 ? -3.080 -13.155 -8.944 1.00 96.56 278 GLY A O 1
ATOM 2227 N N . PHE A 1 279 ? -2.754 -10.963 -8.564 1.00 96.88 279 PHE A N 1
ATOM 2228 C CA . PHE A 1 279 ? -4.006 -10.503 -9.162 1.00 96.88 279 PHE A CA 1
ATOM 2229 C C . PHE A 1 279 ? -3.749 -9.619 -10.380 1.00 96.88 279 PHE A C 1
ATOM 2231 O O . PHE A 1 279 ? -2.844 -8.787 -10.338 1.00 96.88 279 PHE A O 1
ATOM 2238 N N . PRO A 1 280 ? -4.555 -9.734 -11.448 1.00 96.56 280 PRO A N 1
ATOM 2239 C CA . PRO A 1 280 ? -4.436 -8.843 -12.589 1.00 96.56 280 PRO A CA 1
ATOM 2240 C C . PRO A 1 280 ? -4.826 -7.419 -12.187 1.00 96.56 280 PRO A C 1
ATOM 2242 O O . PRO A 1 280 ? -5.825 -7.191 -11.497 1.00 96.56 280 PRO A O 1
ATOM 2245 N N . HIS A 1 281 ? -4.038 -6.447 -12.625 1.00 95.12 281 HIS A N 1
ATOM 2246 C CA . HIS A 1 281 ? -4.337 -5.038 -12.449 1.00 95.12 281 HIS A CA 1
ATOM 2247 C C . HIS A 1 281 ? -5.486 -4.619 -13.376 1.00 95.12 281 HIS A C 1
ATOM 2249 O O . HIS A 1 281 ? -5.507 -4.958 -14.557 1.00 95.12 281 HIS A O 1
ATOM 2255 N N . GLU A 1 282 ? -6.441 -3.830 -12.876 1.00 92.88 282 GLU A N 1
ATOM 2256 C CA . GLU A 1 282 ? -7.718 -3.595 -13.569 1.00 92.88 282 GLU A CA 1
ATOM 2257 C C . GLU A 1 282 ? -7.571 -2.848 -14.903 1.00 92.88 282 GLU A C 1
ATOM 2259 O O . GLU A 1 282 ? -8.423 -2.974 -15.775 1.00 92.88 282 GLU A O 1
ATOM 2264 N N . LYS A 1 283 ? -6.509 -2.047 -15.056 1.00 91.94 283 LYS A N 1
ATOM 2265 C CA . LYS A 1 283 ? -6.275 -1.231 -16.263 1.00 91.94 283 LYS A CA 1
ATOM 2266 C C . LYS A 1 283 ? -5.427 -1.914 -17.335 1.00 91.94 283 LYS A C 1
ATOM 2268 O O . LYS A 1 283 ? -5.530 -1.542 -18.494 1.00 91.94 283 LYS A O 1
ATOM 2273 N N . THR A 1 284 ? -4.548 -2.824 -16.938 1.00 93.56 284 THR A N 1
ATOM 2274 C CA . THR A 1 284 ? -3.476 -3.368 -17.794 1.00 93.56 284 THR A CA 1
ATOM 2275 C C . THR A 1 284 ? -3.609 -4.877 -17.973 1.00 93.56 284 THR A C 1
ATOM 2277 O O . THR A 1 284 ? -3.062 -5.424 -18.919 1.00 93.56 284 THR A O 1
ATOM 2280 N N . GLY A 1 285 ? -4.321 -5.567 -17.077 1.00 95.31 285 GLY A N 1
ATOM 2281 C CA . GLY A 1 285 ? -4.419 -7.026 -17.058 1.00 95.31 285 GLY A CA 1
ATOM 2282 C C . GLY A 1 285 ? -3.156 -7.732 -16.554 1.00 95.31 285 GLY A C 1
ATOM 2283 O O . GLY A 1 285 ? -3.224 -8.921 -16.248 1.00 95.31 285 GLY A O 1
ATOM 2284 N N . GLU A 1 286 ? -2.030 -7.026 -16.412 1.00 95.12 286 GLU A N 1
ATOM 2285 C CA . GLU A 1 286 ? -0.787 -7.588 -15.880 1.00 95.12 286 GLU A CA 1
ATOM 2286 C C . GLU A 1 286 ? -0.973 -8.048 -14.433 1.00 95.12 286 GLU A C 1
ATOM 2288 O O . GLU A 1 286 ? -1.582 -7.351 -13.617 1.00 95.12 286 GLU A O 1
ATOM 2293 N N . LEU A 1 287 ? -0.421 -9.215 -14.098 1.00 96.12 287 LEU A N 1
ATOM 2294 C CA . LEU A 1 287 ? -0.413 -9.706 -12.725 1.00 96.12 287 LEU A CA 1
ATOM 2295 C C . LEU A 1 287 ? 0.481 -8.827 -11.854 1.00 96.12 287 LEU A C 1
ATOM 2297 O O . LEU A 1 287 ? 1.646 -8.603 -12.179 1.00 96.12 287 LEU A O 1
ATOM 2301 N N . SER A 1 288 ? -0.039 -8.416 -10.701 1.00 96.75 288 SER A N 1
ATOM 2302 C CA . SER A 1 288 ? 0.782 -7.895 -9.618 1.00 96.75 288 SER A CA 1
ATOM 2303 C C . SER A 1 288 ? 1.750 -8.976 -9.129 1.00 96.75 288 SER A C 1
ATOM 2305 O O . SER A 1 288 ? 1.389 -10.150 -9.016 1.00 96.75 288 SER A O 1
ATOM 2307 N N . GLN A 1 289 ? 2.988 -8.605 -8.819 1.00 97.25 289 GLN A N 1
ATOM 2308 C CA . GLN A 1 289 ? 4.032 -9.559 -8.445 1.00 97.25 289 GLN A CA 1
ATOM 2309 C C . GLN A 1 289 ? 4.752 -9.109 -7.184 1.00 97.25 289 GLN A C 1
ATOM 2311 O O . GLN A 1 289 ? 5.067 -7.936 -7.027 1.00 97.25 289 GLN A O 1
ATOM 2316 N N . LEU A 1 290 ? 5.044 -10.055 -6.298 1.00 97.75 290 LEU A N 1
ATOM 2317 C CA . LEU A 1 290 ? 5.976 -9.855 -5.205 1.00 97.75 290 LEU A CA 1
ATOM 2318 C C . LEU A 1 290 ? 7.391 -9.900 -5.792 1.00 97.75 290 LEU A C 1
ATOM 2320 O O . LEU A 1 290 ? 7.739 -10.849 -6.493 1.00 97.75 290 LEU A O 1
ATOM 2324 N N . LEU A 1 291 ? 8.160 -8.843 -5.555 1.00 97.25 291 LEU A N 1
ATOM 2325 C CA . LEU A 1 291 ? 9.529 -8.679 -6.045 1.00 97.25 291 LEU A CA 1
ATOM 2326 C C . LEU A 1 291 ? 10.563 -8.885 -4.944 1.00 97.25 291 LEU A C 1
ATOM 2328 O O . LEU A 1 291 ? 11.677 -9.287 -5.229 1.00 97.25 291 LEU A O 1
ATOM 2332 N N . TYR A 1 292 ? 10.197 -8.599 -3.698 1.00 97.56 292 TYR A N 1
ATOM 2333 C CA . TYR A 1 292 ? 11.060 -8.720 -2.531 1.00 97.56 292 TYR A CA 1
ATOM 2334 C C . TYR A 1 292 ? 10.199 -9.096 -1.330 1.00 97.56 292 TYR A C 1
ATOM 2336 O O . TYR A 1 292 ? 9.088 -8.573 -1.196 1.00 97.56 292 TYR A O 1
ATOM 2344 N N . LEU A 1 293 ? 10.705 -9.963 -0.457 1.00 97.50 293 LEU A N 1
ATOM 2345 C CA . LEU A 1 293 ? 10.086 -10.302 0.816 1.00 97.50 293 LEU A CA 1
ATOM 2346 C C . LEU A 1 293 ? 11.156 -10.612 1.864 1.00 97.50 293 LEU A C 1
ATOM 2348 O O . LEU A 1 293 ? 12.052 -11.423 1.646 1.00 97.50 293 LEU A O 1
ATOM 2352 N N . ASN A 1 294 ? 11.011 -10.003 3.033 1.00 95.88 294 ASN A N 1
ATOM 2353 C CA . ASN A 1 294 ? 11.815 -10.277 4.207 1.00 95.88 294 ASN A CA 1
ATOM 2354 C C . ASN A 1 294 ? 10.898 -10.718 5.354 1.00 95.88 294 ASN A C 1
ATOM 2356 O O . ASN A 1 294 ? 10.312 -9.901 6.064 1.00 95.88 294 ASN A O 1
ATOM 2360 N N . THR A 1 295 ? 10.760 -12.033 5.527 1.00 92.19 295 THR A N 1
ATOM 2361 C CA . THR A 1 295 ? 9.996 -12.628 6.635 1.00 92.19 295 THR A CA 1
ATOM 2362 C C . THR A 1 295 ? 10.811 -12.783 7.909 1.00 92.19 295 THR A C 1
ATOM 2364 O O . THR A 1 295 ? 10.284 -13.320 8.887 1.00 92.19 295 THR A O 1
ATOM 2367 N N . ASN A 1 296 ? 12.083 -12.369 7.925 1.00 86.75 296 ASN A N 1
ATOM 2368 C CA . ASN A 1 296 ? 12.895 -12.494 9.123 1.00 86.75 296 ASN A CA 1
ATOM 2369 C C . ASN A 1 296 ? 12.250 -11.648 10.219 1.00 86.75 296 ASN A C 1
ATOM 2371 O O . ASN A 1 296 ? 12.162 -10.422 10.150 1.00 86.75 296 ASN A O 1
ATOM 2375 N N . ARG A 1 297 ? 11.720 -12.338 11.228 1.00 64.00 297 ARG A N 1
ATOM 2376 C CA . ARG A 1 297 ? 11.204 -11.711 12.434 1.00 64.00 297 ARG A CA 1
ATOM 2377 C C . ARG A 1 297 ? 12.421 -11.290 13.242 1.00 64.00 297 ARG A C 1
ATOM 2379 O O . ARG A 1 297 ? 12.861 -12.029 14.115 1.00 64.00 297 ARG A O 1
ATOM 2386 N N . THR A 1 298 ? 12.988 -10.123 12.954 1.00 49.66 298 THR A N 1
ATOM 2387 C CA . THR A 1 298 ? 13.774 -9.435 13.975 1.00 49.66 298 THR A CA 1
ATOM 2388 C C . THR A 1 298 ? 12.773 -9.142 15.080 1.00 49.66 298 THR A C 1
ATOM 2390 O O . THR A 1 298 ? 11.864 -8.331 14.904 1.00 49.66 298 THR A O 1
ATOM 2393 N N . THR A 1 299 ? 12.832 -9.935 16.147 1.00 38.56 299 THR A N 1
ATOM 2394 C CA . THR A 1 299 ? 12.064 -9.727 17.370 1.00 38.56 299 THR A CA 1
ATOM 2395 C C . THR A 1 299 ? 12.295 -8.287 17.807 1.00 38.56 299 THR A C 1
ATOM 2397 O O . THR A 1 299 ? 13.404 -7.952 18.223 1.00 38.56 299 THR A O 1
ATOM 2400 N N . ALA A 1 300 ? 11.286 -7.442 17.611 1.00 37.00 300 ALA A N 1
ATOM 2401 C CA . ALA A 1 300 ? 11.174 -6.168 18.300 1.00 37.00 300 ALA A CA 1
ATOM 2402 C C . ALA A 1 300 ? 10.537 -6.428 19.665 1.00 37.00 300 ALA A C 1
ATOM 2404 O O . ALA A 1 300 ? 9.583 -7.245 19.702 1.00 37.00 300 ALA A O 1
#

Foldseek 3Di:
DDQDPVRDDDDPVDPPDPVVVVVVCVVVVNDPPVNPPQDPVNVVVVVVVVVVVVVVVVVLVVLLVVLLVVLVVLVVLLVVLVVPDPLPDPCNLVVLCVVFPDHADPAFLCRLLVVLLLDDQQFFKFAADPPLADDQVSLVRGHGSVVCNPDPHHHHQWIAQFGFDRSHRHLDPVRTPGQFWAKWKFFFDQQQDPPRDAGDGQDDPVQLSVQQSSQVSSVVSLCVVLVWDFFWWKDLQTRIIMTIIGDDPPRLSVCSSCVSGTPNCSRVRSSDIDGRFSAQRPPRRGTMGIRHGDSPCPPD

pLDDT: mean 82.68, std 14.83, range [37.0, 98.25]

Sequence (300 aa):
MKIFDDGRFACRKCQGDQGHRKEIWALAGIRGERDRPETPRERRAREARLRERDREERDREAVLARWRRLAPAARDVVFGAWQGRAWCRSDWRDRLREESPTPLHSDPATHWRQVLTLFESDDLVWCGGLADSGKPEHSANFIPVGELLQRDRPPGPRFSGCAFREGSFSRSACNLSKVRLRLLEADALVGFGDSARVPRQPTDDFERELNRMAAVPLVWSMAKLIGFEVIGLIDTGNKSVHALIRAAEDQSAQCLMFSEFIDPDALLHLTAPLRLPGFPHEKTGELSQLLYLNTNRTTA

Radius of gyration: 24.06 Å; chains: 1; bounding box: 78×46×46 Å